Protein AF-A0A967IZU1-F1 (afdb_monomer_lite)

Secondary structure (DSSP, 8-state):
--SSHHHHHHHHHHHHHHHHHHHHHHHHHHHHHHHHHHHHTT--HHHHHTHHHHHHHHHTTS-HHHHHHHHHT--HHHHHHHHTTGGG---HHHHHHHHHHHHHHHHHHHHHHHHHHTT-S-GGGGTGGGHHHHHHHHHHHHT---STTHHHHHHHHHHHHHHHHHHHHHHHHHHHHHHHHHHHHHHTSPPPPPTTTTTHHHHHHHHT--

pLDDT: mean 77.56, std 11.38, range [44.41, 96.31]

Sequence (210 aa):
MSSDGSVHMERWTATACTRMLPIMVSVVPFGLLLGTIASQAGLTPGEIGLMSATVAPYLRAHSQAANHVALFFLADEVWALAMHRVERGLSLAYLFGLGLPLWLTWVSATVAGALLGNLVRDPSKMGFDFAFSAVFLSLLVAMWRGARPAVPWIASAVVAVIAAAVVTVVLATRTPLVLAAAARHRRRRPPAPPHGLRGYDAASSAASRT

Radius of gyration: 29.89 Å; chains: 1; bounding box: 99×41×54 Å

Foldseek 3Di:
DDDPVPVVVVVVVVVVVVVCVVVVVLCVVVCVVLVVLCVVLVDDPVCLVVLLVVCVVLCVVDDPVLSVVLSVLDDSVLSSVQSNCPVVGDDSVSSCVPRVVVVVVVVVVVVVCVVCVVVCPDCVVVCVVCVVVVVSVVVVVVPDPDDPPCVVVVVVVVVVVVVVVVVVVVCVVVVVVVVVVVVVVVVPDPPDPPPPPPPPVVVVVVVVPD

Structure (mmCIF, N/CA/C/O backbone):
data_AF-A0A967IZU1-F1
#
_entry.id   AF-A0A967IZU1-F1
#
loop_
_atom_site.group_PDB
_atom_site.id
_atom_site.type_symbol
_atom_site.label_atom_id
_atom_site.label_alt_id
_atom_site.label_comp_id
_atom_site.label_asym_id
_atom_site.label_entity_id
_atom_site.label_seq_id
_atom_site.pdbx_PDB_ins_code
_atom_site.Cartn_x
_atom_site.Cartn_y
_atom_site.Cartn_z
_atom_site.occupancy
_atom_site.B_iso_or_equiv
_atom_site.auth_seq_id
_atom_site.auth_comp_id
_atom_site.auth_asym_id
_atom_site.auth_atom_id
_atom_site.pdbx_PDB_model_num
ATOM 1 N N . MET A 1 1 ? 41.123 -11.713 12.712 1.00 44.41 1 MET A N 1
ATOM 2 C CA . MET A 1 1 ? 39.689 -11.535 13.021 1.00 44.41 1 MET A CA 1
ATOM 3 C C . MET A 1 1 ? 39.198 -10.306 12.256 1.00 44.41 1 MET A C 1
ATOM 5 O O . MET A 1 1 ? 39.752 -9.240 12.463 1.00 44.41 1 MET A O 1
ATOM 9 N N . SER A 1 2 ? 38.286 -10.521 11.297 1.00 56.28 2 SER A N 1
ATOM 10 C CA . SER A 1 2 ? 37.349 -9.572 10.648 1.00 56.28 2 SER A CA 1
ATOM 11 C C . SER A 1 2 ? 37.787 -8.140 10.262 1.00 56.28 2 SER A C 1
ATOM 13 O O . SER A 1 2 ? 37.663 -7.219 11.065 1.00 56.28 2 SER A O 1
ATOM 15 N N . SER A 1 3 ? 38.094 -7.916 8.977 1.00 56.97 3 SER A N 1
ATOM 16 C CA . SER A 1 3 ? 37.928 -6.603 8.308 1.00 56.97 3 SER A CA 1
ATOM 17 C C . SER A 1 3 ? 37.283 -6.673 6.907 1.00 56.97 3 SER A C 1
ATOM 19 O O . SER A 1 3 ? 37.037 -5.637 6.302 1.00 56.97 3 SER A O 1
ATOM 21 N N . ASP A 1 4 ? 36.938 -7.868 6.408 1.00 58.56 4 ASP A N 1
ATOM 22 C CA . ASP A 1 4 ? 36.420 -8.083 5.038 1.00 58.56 4 ASP A CA 1
ATOM 23 C C . ASP A 1 4 ? 34.872 -8.107 4.942 1.00 58.56 4 ASP A C 1
ATOM 25 O O . ASP A 1 4 ? 34.277 -8.149 3.869 1.00 58.56 4 ASP A O 1
ATOM 29 N N . GLY A 1 5 ? 34.173 -8.061 6.083 1.00 58.88 5 GLY A N 1
ATOM 30 C CA . GLY A 1 5 ? 32.705 -8.146 6.126 1.00 58.88 5 GLY A CA 1
ATOM 31 C C . GLY A 1 5 ? 31.973 -6.846 5.766 1.00 58.88 5 GLY A C 1
ATOM 32 O O . GLY A 1 5 ? 30.858 -6.889 5.245 1.00 58.88 5 GLY A O 1
ATOM 33 N N . SER A 1 6 ? 32.586 -5.683 6.011 1.00 55.75 6 SER A N 1
ATOM 34 C CA . SER A 1 6 ? 31.946 -4.374 5.802 1.00 55.75 6 SER A CA 1
ATOM 35 C C . SER A 1 6 ? 31.830 -4.006 4.322 1.00 55.75 6 SER A C 1
ATOM 37 O O . SER A 1 6 ? 30.778 -3.540 3.892 1.00 55.75 6 SER A O 1
ATOM 39 N N . VAL A 1 7 ? 32.859 -4.300 3.520 1.00 60.50 7 VAL A N 1
ATOM 40 C CA . VAL A 1 7 ? 32.896 -3.980 2.080 1.00 60.50 7 VAL A CA 1
ATOM 41 C C . VAL A 1 7 ? 31.885 -4.816 1.288 1.00 60.50 7 VAL A C 1
ATOM 43 O O . VAL A 1 7 ? 31.304 -4.338 0.312 1.00 60.50 7 VAL A O 1
ATOM 46 N N . HIS A 1 8 ? 31.626 -6.057 1.711 1.00 58.09 8 HIS A N 1
ATOM 47 C CA . HIS A 1 8 ? 30.564 -6.870 1.125 1.00 58.09 8 HIS A CA 1
ATOM 48 C C . HIS A 1 8 ? 29.173 -6.347 1.503 1.00 58.09 8 HIS A C 1
ATOM 50 O O . HIS A 1 8 ? 28.340 -6.186 0.612 1.00 58.09 8 HIS A O 1
ATOM 56 N N . MET A 1 9 ? 28.933 -6.021 2.777 1.00 60.25 9 MET A N 1
ATOM 57 C CA . MET A 1 9 ? 27.649 -5.490 3.257 1.00 60.25 9 MET A CA 1
ATOM 58 C C . MET A 1 9 ? 27.264 -4.172 2.561 1.00 60.25 9 MET A C 1
ATOM 60 O O . MET A 1 9 ? 26.135 -4.028 2.095 1.00 60.25 9 MET A O 1
ATOM 64 N N . GLU A 1 10 ? 28.211 -3.242 2.416 1.00 62.31 10 GLU A N 1
ATOM 65 C CA . GLU A 1 10 ? 27.986 -1.921 1.807 1.00 62.31 10 GLU A CA 1
ATOM 66 C C . GLU A 1 10 ? 27.619 -2.013 0.313 1.00 62.31 10 GLU A C 1
ATOM 68 O O . GLU A 1 10 ? 26.803 -1.249 -0.204 1.00 62.31 10 GLU A O 1
ATOM 73 N N . ARG A 1 11 ? 28.151 -3.020 -0.394 1.00 64.81 11 ARG A N 1
ATOM 74 C CA . ARG A 1 11 ? 27.786 -3.300 -1.793 1.00 64.81 11 ARG A CA 1
ATOM 75 C C . ARG A 1 11 ? 26.381 -3.890 -1.925 1.00 64.81 11 ARG A C 1
ATOM 77 O O . ARG A 1 11 ? 25.698 -3.583 -2.906 1.00 64.81 11 ARG A O 1
ATOM 84 N N . TRP A 1 12 ? 25.930 -4.704 -0.967 1.00 69.50 12 TRP A N 1
ATOM 85 C CA . TRP A 1 12 ? 24.566 -5.249 -0.952 1.00 69.50 12 TRP A CA 1
ATOM 86 C C . TRP A 1 12 ? 23.524 -4.168 -0.668 1.00 69.50 12 TRP A C 1
ATOM 88 O O . TRP A 1 12 ? 22.517 -4.110 -1.374 1.00 69.50 12 TRP A O 1
ATOM 98 N N . THR A 1 13 ? 23.779 -3.276 0.292 1.00 77.75 13 THR A N 1
ATOM 99 C CA . THR A 1 13 ? 22.857 -2.179 0.626 1.00 77.75 13 THR A CA 1
ATOM 100 C C . THR A 1 13 ? 22.750 -1.169 -0.512 1.00 77.75 13 THR A C 1
ATOM 102 O O . THR A 1 13 ? 21.641 -0.852 -0.938 1.00 77.75 13 THR A O 1
ATOM 105 N N . ALA A 1 14 ? 23.876 -0.736 -1.089 1.00 75.00 14 ALA A N 1
ATOM 106 C CA . ALA A 1 14 ? 23.875 0.187 -2.223 1.00 75.00 14 ALA A CA 1
ATOM 107 C C . ALA A 1 14 ? 23.133 -0.399 -3.437 1.00 75.00 14 ALA A C 1
ATOM 109 O O . ALA A 1 14 ? 22.287 0.266 -4.039 1.00 75.00 14 ALA A O 1
ATOM 110 N N . THR A 1 15 ? 23.383 -1.674 -3.755 1.00 78.06 15 THR A N 1
ATOM 111 C CA . THR A 1 15 ? 22.710 -2.360 -4.868 1.00 78.06 15 THR A CA 1
ATOM 112 C C . THR A 1 15 ? 21.214 -2.548 -4.603 1.00 78.06 15 THR A C 1
ATOM 114 O O . THR A 1 15 ? 20.409 -2.371 -5.519 1.00 78.06 15 THR A O 1
ATOM 117 N N . ALA A 1 16 ? 20.820 -2.874 -3.368 1.00 76.00 16 ALA A N 1
ATOM 118 C CA . ALA A 1 16 ? 19.416 -2.990 -2.979 1.00 76.00 16 ALA A CA 1
ATOM 119 C C . ALA A 1 16 ? 18.683 -1.649 -3.123 1.00 76.00 16 ALA A C 1
ATOM 121 O O . ALA A 1 16 ? 17.645 -1.595 -3.781 1.00 76.00 16 ALA A O 1
ATOM 122 N N . CYS A 1 17 ? 19.265 -0.555 -2.621 1.00 77.38 17 CYS A N 1
ATOM 123 C CA . CYS A 1 17 ? 18.703 0.788 -2.762 1.00 77.38 17 CYS A CA 1
ATOM 124 C C . CYS A 1 17 ? 18.517 1.175 -4.234 1.00 77.38 17 CYS A C 1
ATOM 126 O O . CYS A 1 17 ? 17.447 1.640 -4.623 1.00 77.38 17 CYS A O 1
ATOM 128 N N . THR A 1 18 ? 19.521 0.932 -5.086 1.00 77.19 18 THR A N 1
ATOM 129 C CA . THR A 1 18 ? 19.411 1.252 -6.519 1.00 77.19 18 THR A CA 1
ATOM 130 C C . THR A 1 18 ? 18.336 0.422 -7.225 1.00 77.19 18 THR A C 1
ATOM 132 O O . THR A 1 18 ? 17.654 0.932 -8.109 1.00 77.19 18 THR A O 1
ATOM 135 N N . ARG A 1 19 ? 18.135 -0.838 -6.824 1.00 74.62 19 ARG A N 1
ATOM 136 C CA . ARG A 1 19 ? 17.074 -1.698 -7.377 1.00 74.62 19 ARG A CA 1
ATOM 137 C C . ARG A 1 19 ? 15.682 -1.348 -6.855 1.00 74.62 19 ARG A C 1
ATOM 139 O O . ARG A 1 19 ? 14.706 -1.602 -7.552 1.00 74.62 19 ARG A O 1
ATOM 146 N N . MET A 1 20 ? 15.586 -0.753 -5.669 1.00 74.62 20 MET A N 1
ATOM 147 C CA . MET A 1 20 ? 14.323 -0.276 -5.108 1.00 74.62 20 MET A CA 1
ATOM 148 C C . MET A 1 20 ? 13.871 1.061 -5.696 1.00 74.62 20 MET A C 1
ATOM 150 O O . MET A 1 20 ? 12.672 1.316 -5.708 1.00 74.62 20 MET A O 1
ATOM 154 N N . LEU A 1 21 ? 14.776 1.897 -6.217 1.00 78.38 21 LEU A N 1
ATOM 155 C CA . LEU A 1 21 ? 14.440 3.231 -6.740 1.00 78.38 21 LEU A CA 1
ATOM 156 C C . LEU A 1 21 ? 13.245 3.252 -7.718 1.00 78.38 21 LEU A C 1
ATOM 158 O O . LEU A 1 21 ? 12.341 4.058 -7.497 1.00 78.38 21 LEU A O 1
ATOM 162 N N . PRO A 1 22 ? 13.163 2.381 -8.745 1.00 71.25 22 PRO A N 1
ATOM 163 C CA . PRO A 1 22 ? 12.013 2.368 -9.651 1.00 71.25 22 PRO A CA 1
ATOM 164 C C . PRO A 1 22 ? 10.698 2.037 -8.933 1.00 71.25 22 PRO A C 1
ATOM 166 O O . PRO A 1 22 ? 9.666 2.641 -9.216 1.00 71.25 22 PRO A O 1
ATOM 169 N N . ILE A 1 23 ? 10.751 1.119 -7.961 1.00 71.88 23 ILE A N 1
ATOM 170 C CA . ILE A 1 23 ? 9.601 0.741 -7.135 1.00 71.88 23 ILE A CA 1
ATOM 171 C C . ILE A 1 23 ? 9.192 1.930 -6.258 1.00 71.88 23 ILE A C 1
ATOM 173 O O . ILE A 1 23 ? 8.023 2.292 -6.234 1.00 71.88 23 ILE A O 1
ATOM 177 N N . MET A 1 24 ? 10.135 2.614 -5.609 1.00 75.12 24 MET A N 1
ATOM 178 C CA . MET A 1 24 ? 9.835 3.768 -4.752 1.00 75.12 24 MET A CA 1
ATOM 179 C C . MET A 1 24 ? 9.172 4.911 -5.525 1.00 75.12 24 MET A C 1
ATOM 181 O O . MET A 1 24 ? 8.170 5.457 -5.070 1.00 75.12 24 MET A O 1
ATOM 185 N N . VAL A 1 25 ? 9.675 5.234 -6.722 1.00 72.62 25 VAL A N 1
ATOM 186 C CA . VAL A 1 25 ? 9.069 6.255 -7.594 1.00 72.62 25 VAL A CA 1
ATOM 187 C C . VAL A 1 25 ? 7.634 5.874 -7.967 1.00 72.62 25 VAL A C 1
ATOM 189 O O . VAL A 1 25 ? 6.763 6.740 -8.012 1.00 72.62 25 VAL A O 1
ATOM 192 N N . SER A 1 26 ? 7.365 4.582 -8.174 1.00 64.56 26 SER A N 1
A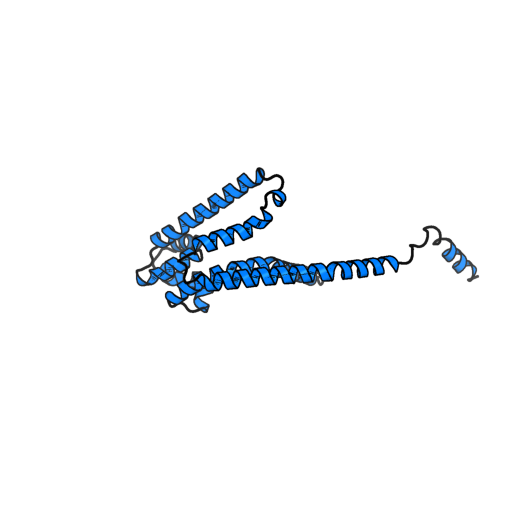TOM 193 C CA . SER A 1 26 ? 6.022 4.095 -8.503 1.00 64.56 26 SER A CA 1
ATOM 194 C C . SER A 1 26 ? 5.017 4.192 -7.346 1.00 64.56 26 SER A C 1
ATOM 196 O O . SER A 1 26 ? 3.821 4.319 -7.592 1.00 64.56 26 SER A O 1
ATOM 198 N N . VAL A 1 27 ? 5.481 4.205 -6.091 1.00 75.06 27 VAL A N 1
ATOM 199 C CA . VAL A 1 27 ? 4.621 4.297 -4.894 1.00 75.06 27 VAL A CA 1
ATOM 200 C C . VAL A 1 27 ? 4.226 5.750 -4.576 1.00 75.06 27 VAL A C 1
ATOM 202 O O . VAL A 1 27 ? 3.248 5.987 -3.869 1.00 75.06 27 VAL A O 1
ATOM 205 N N . VAL A 1 28 ? 4.918 6.748 -5.141 1.00 80.12 28 VAL A N 1
ATOM 206 C CA . VAL A 1 28 ? 4.671 8.179 -4.864 1.00 80.12 28 VAL A CA 1
ATOM 207 C C . VAL A 1 28 ? 3.210 8.607 -5.086 1.00 80.12 28 VAL A C 1
ATOM 209 O O . VAL A 1 28 ? 2.652 9.228 -4.181 1.00 80.12 28 VAL A O 1
ATOM 212 N N . PRO A 1 29 ? 2.539 8.289 -6.215 1.00 76.00 29 PRO A N 1
ATOM 213 C CA . PRO A 1 29 ? 1.146 8.694 -6.420 1.00 76.00 29 PRO A CA 1
ATOM 214 C C . PRO A 1 29 ? 0.194 8.112 -5.369 1.00 76.00 29 PRO A C 1
ATOM 216 O O . PRO A 1 29 ? -0.740 8.784 -4.935 1.00 76.00 29 PRO A O 1
ATOM 219 N N . PHE A 1 30 ? 0.458 6.879 -4.935 1.00 75.25 30 PHE A N 1
ATOM 220 C CA . PHE A 1 30 ? -0.325 6.196 -3.912 1.00 75.25 30 PHE A CA 1
ATOM 221 C C . PHE A 1 30 ? -0.133 6.843 -2.534 1.00 75.25 30 PHE A C 1
ATOM 223 O O . PHE A 1 30 ? -1.111 7.194 -1.876 1.00 75.25 30 PHE A O 1
ATOM 230 N N . GLY A 1 31 ? 1.116 7.135 -2.155 1.00 82.06 31 GLY A N 1
ATOM 231 C CA . GLY A 1 31 ? 1.425 7.874 -0.928 1.00 82.06 31 GLY A CA 1
ATOM 232 C C . GLY A 1 31 ? 0.811 9.280 -0.904 1.00 82.06 31 GLY A C 1
ATOM 233 O O . GLY A 1 31 ? 0.291 9.707 0.125 1.00 82.06 31 GLY A O 1
ATOM 234 N N . LEU A 1 32 ? 0.792 9.984 -2.042 1.00 83.69 32 LEU A N 1
ATOM 235 C CA . LEU A 1 32 ? 0.130 11.288 -2.164 1.00 8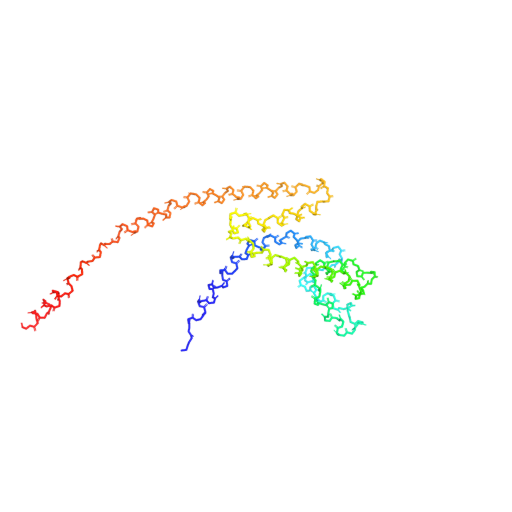3.69 32 LEU A CA 1
ATOM 236 C C . LEU A 1 32 ? -1.384 11.180 -1.970 1.00 83.69 32 LEU A C 1
ATOM 238 O O . LEU A 1 32 ? -1.962 11.982 -1.238 1.00 83.69 32 LEU A O 1
ATOM 242 N N . LEU A 1 33 ? -2.028 10.188 -2.591 1.00 82.00 33 LEU A N 1
ATOM 243 C CA . LEU A 1 33 ? -3.460 9.950 -2.419 1.00 82.00 33 LEU A CA 1
ATOM 244 C C . LEU A 1 33 ? -3.804 9.723 -0.945 1.00 82.00 33 LEU A C 1
ATOM 246 O O . LEU A 1 33 ? -4.647 10.432 -0.394 1.00 82.00 33 LEU A O 1
ATOM 250 N N . LEU A 1 34 ? -3.152 8.755 -0.305 1.00 82.88 34 LEU A N 1
ATOM 251 C CA . LEU A 1 34 ? -3.436 8.402 1.083 1.00 82.88 34 LEU A CA 1
ATOM 252 C C . LEU A 1 34 ? -3.085 9.548 2.036 1.00 82.88 34 LEU A C 1
ATOM 254 O O . LEU A 1 34 ? -3.857 9.843 2.947 1.00 82.88 34 LEU A O 1
ATOM 258 N N . GLY A 1 35 ? -1.992 10.266 1.766 1.00 84.62 35 GLY A N 1
ATOM 259 C CA . GLY A 1 35 ? -1.615 11.476 2.494 1.00 84.62 35 GLY A CA 1
ATOM 260 C C . GLY A 1 35 ? -2.672 12.580 2.410 1.00 84.62 35 GLY A C 1
ATOM 261 O O . GLY A 1 35 ? -2.935 13.245 3.409 1.00 84.62 35 GLY A O 1
ATOM 262 N N . THR A 1 36 ? -3.342 12.752 1.263 1.00 82.56 36 THR A N 1
ATOM 263 C CA . THR A 1 36 ? -4.436 13.736 1.145 1.00 82.56 36 THR A CA 1
ATOM 264 C C . THR A 1 36 ? -5.655 13.350 1.981 1.00 82.56 36 THR A C 1
ATOM 266 O O . THR A 1 36 ? -6.231 14.214 2.636 1.00 82.56 36 THR A O 1
ATOM 269 N N . ILE A 1 37 ? -6.014 12.060 2.025 1.00 83.12 37 ILE A N 1
ATOM 270 C CA . ILE A 1 37 ? -7.112 11.553 2.864 1.00 83.12 37 ILE A CA 1
ATOM 271 C C . ILE A 1 37 ? -6.762 11.726 4.348 1.00 83.12 37 ILE A C 1
ATOM 273 O O . ILE A 1 37 ? -7.591 12.185 5.131 1.00 83.12 37 ILE A O 1
ATOM 277 N N . ALA A 1 38 ? -5.520 11.424 4.725 1.00 83.31 38 ALA A N 1
ATOM 278 C CA . ALA A 1 38 ? -5.022 11.604 6.084 1.00 83.31 38 ALA A CA 1
ATOM 279 C C . ALA A 1 38 ? -5.023 13.076 6.521 1.00 83.31 38 ALA A C 1
ATOM 281 O O . ALA A 1 38 ? -5.462 13.400 7.622 1.00 83.31 38 ALA A O 1
ATOM 282 N N . SER A 1 39 ? -4.592 13.981 5.641 1.00 83.31 39 SER A N 1
ATOM 283 C CA . SER A 1 39 ? -4.614 15.421 5.902 1.00 83.31 39 SER A CA 1
ATOM 284 C C . SER A 1 39 ? -6.043 15.952 6.052 1.00 83.31 39 SER A C 1
ATOM 286 O O . SER A 1 39 ? -6.287 16.789 6.917 1.00 83.31 39 SER A O 1
ATOM 288 N N . GLN A 1 40 ? -7.004 15.430 5.281 1.00 81.00 40 GLN A N 1
ATOM 289 C CA . GLN A 1 40 ? -8.429 15.740 5.455 1.00 81.00 40 GLN A CA 1
ATOM 290 C C . GLN A 1 40 ? -8.994 15.228 6.785 1.00 81.00 40 GLN A C 1
ATOM 292 O O . GLN A 1 40 ? -9.928 15.826 7.307 1.00 81.00 40 GLN A O 1
ATOM 297 N N . ALA A 1 41 ? -8.419 14.161 7.343 1.00 81.06 41 ALA A N 1
ATOM 298 C CA . ALA A 1 41 ? -8.726 13.671 8.686 1.00 81.06 41 ALA A CA 1
ATOM 299 C C . ALA A 1 41 ? -7.990 14.447 9.802 1.00 81.06 41 ALA A C 1
ATOM 301 O O . ALA A 1 41 ? -8.080 14.071 10.967 1.00 81.06 41 ALA A O 1
ATOM 302 N N . GLY A 1 42 ? -7.255 15.515 9.464 1.00 84.38 42 GLY A N 1
ATOM 303 C CA . GLY A 1 42 ? -6.556 16.371 10.427 1.00 84.38 42 GLY A CA 1
ATOM 304 C C . GLY A 1 42 ? -5.208 15.834 10.917 1.00 84.38 42 GLY A C 1
ATOM 305 O O . GLY A 1 42 ? -4.670 16.370 11.882 1.00 84.38 42 GLY A O 1
ATOM 306 N N . LEU A 1 43 ? -4.650 14.802 10.274 1.00 85.69 43 LEU A N 1
ATOM 307 C CA . LEU A 1 43 ? -3.394 14.179 10.700 1.00 85.69 43 LEU A CA 1
ATOM 308 C C . LEU A 1 43 ? -2.162 14.966 10.243 1.00 85.69 43 LEU A C 1
ATOM 310 O O . LEU A 1 43 ? -2.076 15.445 9.108 1.00 85.69 43 LEU A O 1
ATOM 314 N N . THR A 1 44 ? -1.164 15.038 11.118 1.00 88.44 44 THR A N 1
ATOM 315 C CA . THR A 1 44 ? 0.152 15.615 10.829 1.00 88.44 44 THR A CA 1
ATOM 316 C C . THR A 1 44 ? 1.056 14.617 10.090 1.00 88.44 44 THR A C 1
ATOM 318 O O . THR A 1 44 ? 0.908 13.406 10.251 1.00 88.44 44 THR A O 1
ATOM 321 N N . PRO A 1 45 ? 2.068 15.070 9.322 1.00 84.88 45 PRO A N 1
ATOM 322 C CA . PRO A 1 45 ? 2.982 14.164 8.616 1.00 84.88 45 PRO A CA 1
ATOM 323 C C . PRO A 1 45 ? 3.703 13.148 9.518 1.00 84.88 45 PRO A C 1
ATOM 325 O O . PRO A 1 45 ? 3.949 12.019 9.099 1.00 84.88 45 PRO A O 1
ATOM 328 N N . GLY A 1 46 ? 4.022 13.528 10.761 1.00 85.12 46 GLY A N 1
ATOM 329 C CA . GLY A 1 46 ? 4.642 12.622 11.733 1.00 85.12 46 GLY A CA 1
ATOM 330 C C . GLY A 1 46 ? 3.706 11.493 12.174 1.00 85.12 46 GLY A C 1
ATOM 331 O O . GLY A 1 46 ? 4.142 10.355 12.326 1.00 85.12 46 GLY A O 1
ATOM 332 N N . GLU A 1 47 ? 2.412 11.783 12.309 1.00 84.25 47 GLU A N 1
ATOM 333 C CA . GLU A 1 47 ? 1.381 10.791 12.629 1.00 84.25 47 GLU A CA 1
ATOM 334 C C . GLU A 1 47 ? 1.131 9.839 11.456 1.00 84.25 47 GLU A C 1
ATOM 336 O O . GLU A 1 47 ? 0.980 8.637 11.667 1.00 84.25 47 GLU A O 1
ATOM 341 N N . ILE A 1 48 ? 1.188 10.340 10.217 1.00 84.25 48 ILE A N 1
ATOM 342 C CA . ILE A 1 48 ? 1.128 9.503 9.007 1.00 84.25 48 ILE A CA 1
ATOM 343 C C . ILE A 1 48 ? 2.293 8.504 8.983 1.00 84.25 48 ILE A C 1
ATOM 345 O O . ILE A 1 48 ? 2.099 7.351 8.624 1.00 84.25 48 ILE A O 1
ATOM 349 N N . GLY A 1 49 ? 3.494 8.900 9.414 1.00 83.56 49 GLY A N 1
ATOM 350 C CA . GLY A 1 49 ? 4.633 7.978 9.530 1.00 83.56 49 GLY A CA 1
ATOM 351 C C . GLY A 1 49 ? 4.453 6.890 10.599 1.00 83.56 49 GLY A C 1
ATOM 352 O O . GLY A 1 49 ? 5.129 5.864 10.559 1.00 83.56 49 GLY A O 1
ATOM 353 N N . LEU A 1 50 ? 3.530 7.090 11.542 1.00 88.31 50 LEU A N 1
ATOM 354 C CA . LEU A 1 50 ? 3.267 6.212 12.681 1.00 88.31 50 LEU A CA 1
ATOM 355 C C . LEU A 1 50 ? 1.834 5.658 12.645 1.00 88.31 50 LEU A C 1
ATOM 357 O O . LEU A 1 50 ? 1.160 5.588 13.673 1.00 88.31 50 LEU A O 1
ATOM 361 N N . MET A 1 51 ? 1.375 5.223 11.469 1.00 87.25 51 MET A N 1
ATOM 362 C CA . MET A 1 51 ? -0.004 4.777 11.204 1.00 87.25 51 MET A CA 1
ATOM 363 C C . MET A 1 51 ? -0.555 3.841 12.288 1.00 87.25 51 MET A C 1
ATOM 365 O O . MET A 1 51 ? -1.589 4.123 12.889 1.00 87.25 51 MET A O 1
ATOM 369 N N . SER A 1 52 ? 0.162 2.772 12.636 1.00 84.94 52 SER A N 1
ATOM 370 C CA . SER A 1 52 ? -0.288 1.826 13.668 1.00 84.94 52 SER A CA 1
ATOM 371 C C . SER A 1 52 ? -0.410 2.465 15.058 1.00 84.94 52 SER A C 1
ATOM 373 O O . SER A 1 52 ? -1.319 2.128 15.817 1.00 84.94 52 SER A O 1
ATOM 375 N N . ALA A 1 53 ? 0.459 3.425 15.388 1.00 87.31 53 ALA A N 1
ATOM 376 C CA . ALA A 1 53 ? 0.388 4.162 16.648 1.00 87.31 53 ALA A CA 1
ATOM 377 C C . ALA A 1 53 ? -0.812 5.120 16.690 1.00 87.31 53 ALA A C 1
ATOM 379 O O . ALA A 1 53 ? -1.386 5.305 17.758 1.00 87.31 53 ALA A O 1
ATOM 380 N N . THR A 1 54 ? -1.236 5.676 15.549 1.00 88.06 54 THR A N 1
ATOM 381 C CA . THR A 1 54 ? -2.430 6.543 15.479 1.00 88.06 54 THR A CA 1
ATOM 382 C C . THR A 1 54 ? -3.736 5.780 15.703 1.00 88.06 54 THR A C 1
ATOM 384 O O . THR A 1 54 ? -4.678 6.330 16.262 1.00 88.06 54 THR A O 1
ATOM 387 N N . VAL A 1 55 ? -3.798 4.492 15.344 1.00 87.69 55 VAL A N 1
ATOM 388 C CA . VAL A 1 55 ? -4.990 3.649 15.569 1.00 87.69 55 VAL A CA 1
ATOM 389 C C . VAL A 1 55 ? -5.050 3.136 17.011 1.00 87.69 55 VAL A C 1
ATOM 391 O O . VAL A 1 55 ? -6.133 2.923 17.557 1.00 87.69 55 VAL A O 1
ATOM 394 N N . ALA A 1 56 ? -3.894 2.961 17.656 1.00 87.75 56 ALA A N 1
ATOM 395 C CA . ALA A 1 56 ? -3.779 2.333 18.969 1.00 87.75 56 ALA A CA 1
ATOM 396 C C . ALA A 1 56 ? -4.671 2.949 20.072 1.00 87.75 56 ALA A C 1
ATOM 398 O O . ALA A 1 56 ? -5.276 2.170 20.813 1.00 87.75 56 ALA A O 1
ATOM 399 N N . PRO A 1 57 ? -4.828 4.287 20.208 1.00 88.19 57 PRO A N 1
ATOM 400 C CA . PRO A 1 57 ? -5.729 4.886 21.195 1.00 88.19 57 PRO A CA 1
ATOM 401 C C . PRO A 1 57 ? -7.183 4.424 21.055 1.00 88.19 57 PRO A C 1
ATOM 403 O O . PRO A 1 57 ? -7.843 4.189 22.066 1.00 88.19 57 PRO A O 1
ATOM 406 N N . TYR A 1 58 ? -7.655 4.225 19.821 1.00 87.06 58 TYR A N 1
ATOM 407 C CA . TYR A 1 58 ? -9.034 3.828 19.516 1.00 87.06 58 TYR A CA 1
ATOM 408 C C . TYR A 1 58 ? -9.304 2.339 19.765 1.00 87.06 58 TYR A C 1
ATOM 410 O O . TYR A 1 58 ? -10.455 1.926 19.860 1.00 87.06 58 TYR A O 1
ATOM 418 N N . LEU A 1 59 ? -8.250 1.534 19.919 1.00 87.25 59 LEU A N 1
ATOM 419 C CA . LEU A 1 59 ? -8.332 0.101 20.204 1.00 87.25 59 LEU A CA 1
ATOM 420 C C . LEU A 1 59 ? -8.223 -0.229 21.702 1.00 87.25 59 LEU A C 1
ATOM 422 O O . LEU A 1 59 ? -8.468 -1.364 22.110 1.00 87.25 59 LEU A O 1
ATOM 426 N N . ARG A 1 60 ? -7.892 0.750 22.558 1.00 85.44 60 ARG A N 1
ATOM 427 C CA . ARG A 1 60 ? -7.667 0.528 24.003 1.00 85.44 60 ARG A CA 1
ATOM 428 C C . ARG A 1 60 ? -8.880 -0.029 24.748 1.00 85.44 60 ARG A C 1
ATOM 430 O O . ARG A 1 60 ? -8.706 -0.679 25.771 1.00 85.44 60 ARG A O 1
ATOM 437 N N . ALA A 1 61 ? -10.088 0.212 24.241 1.00 84.25 61 ALA A N 1
ATOM 438 C CA . ALA A 1 61 ? -11.332 -0.279 24.831 1.00 84.25 61 ALA A CA 1
ATOM 439 C C . ALA A 1 61 ? -11.592 -1.778 24.571 1.00 84.25 61 ALA A C 1
ATOM 441 O O . ALA A 1 61 ? -12.589 -2.324 25.044 1.00 84.25 61 ALA A O 1
ATOM 442 N N . HIS A 1 62 ? -10.741 -2.451 23.794 1.00 87.12 62 HIS A N 1
ATOM 443 C CA . HIS A 1 62 ? -10.929 -3.838 23.380 1.00 87.12 62 HIS A CA 1
ATOM 444 C C . HIS A 1 62 ? -9.855 -4.770 23.950 1.00 87.12 62 HIS A C 1
ATOM 446 O O . HIS A 1 62 ? -8.795 -4.341 24.402 1.00 87.12 62 HIS A O 1
ATOM 452 N N . SER A 1 63 ? -10.139 -6.078 23.930 1.00 90.56 63 SER A N 1
ATOM 453 C CA . SER A 1 63 ? -9.189 -7.094 24.396 1.00 90.56 63 SER A CA 1
ATOM 454 C C . SER A 1 63 ? -7.886 -7.071 23.586 1.00 90.56 63 SER A C 1
ATOM 456 O O . SER A 1 63 ? -7.902 -6.860 22.372 1.00 90.56 63 SER A O 1
ATOM 458 N N . GLN A 1 64 ? -6.758 -7.364 24.240 1.00 87.88 64 GLN A N 1
ATOM 459 C CA . GLN A 1 64 ? -5.445 -7.364 23.583 1.00 87.88 64 GLN A CA 1
ATOM 460 C C . GLN A 1 64 ? -5.360 -8.359 22.419 1.00 87.88 64 GLN A C 1
ATOM 462 O O . GLN A 1 64 ? -4.759 -8.062 21.392 1.00 87.88 64 GLN A O 1
ATOM 467 N N . ALA A 1 65 ? -6.012 -9.519 22.539 1.00 89.62 65 ALA A N 1
ATOM 468 C CA . ALA A 1 65 ? -6.082 -10.489 21.450 1.00 89.62 65 ALA A CA 1
ATOM 469 C C . ALA A 1 65 ? -6.787 -9.901 20.218 1.00 89.62 65 ALA A C 1
ATOM 471 O O . ALA A 1 65 ? -6.255 -9.973 19.114 1.00 89.62 65 ALA A O 1
ATOM 472 N N . ALA A 1 66 ? -7.942 -9.254 20.406 1.00 87.50 66 ALA A N 1
ATOM 473 C CA . ALA A 1 66 ? -8.671 -8.627 19.307 1.00 87.50 66 ALA A CA 1
ATOM 474 C C . ALA A 1 66 ? -7.873 -7.487 18.653 1.00 87.50 66 ALA A C 1
ATOM 476 O O . ALA A 1 66 ? -7.907 -7.343 17.432 1.00 87.50 66 ALA A O 1
ATOM 477 N N . ASN A 1 67 ? -7.109 -6.730 19.443 1.00 88.94 67 ASN A N 1
ATOM 478 C CA . ASN A 1 67 ? -6.250 -5.661 18.937 1.00 88.94 67 ASN A CA 1
ATOM 479 C C . ASN A 1 67 ? -5.110 -6.196 18.072 1.00 88.94 67 ASN A C 1
ATOM 481 O O . ASN A 1 67 ? -4.885 -5.663 16.991 1.00 88.94 67 ASN A O 1
ATOM 485 N N . HIS A 1 68 ? -4.426 -7.265 18.492 1.00 89.88 68 HIS A N 1
ATOM 486 C CA . HIS A 1 68 ? -3.375 -7.878 17.674 1.00 89.88 68 HIS A CA 1
ATOM 487 C C . HIS A 1 68 ? -3.915 -8.395 16.343 1.00 89.88 68 HIS A C 1
ATOM 489 O O . HIS A 1 68 ? -3.291 -8.186 15.307 1.00 89.88 68 HIS A O 1
ATOM 495 N N . VAL A 1 69 ? -5.090 -9.027 16.357 1.00 90.69 69 VAL A N 1
ATOM 496 C CA . VAL A 1 69 ? -5.711 -9.513 15.123 1.00 90.69 69 VAL A CA 1
ATOM 497 C C . VAL A 1 69 ? -6.135 -8.337 14.232 1.00 90.69 69 VAL A C 1
ATOM 499 O O . VAL A 1 69 ? -5.886 -8.368 13.033 1.00 90.69 69 VAL A O 1
ATOM 502 N N . ALA A 1 70 ? -6.711 -7.269 14.787 1.00 89.00 70 ALA A N 1
ATOM 503 C CA . ALA A 1 70 ? -7.056 -6.082 14.003 1.00 89.00 70 ALA A CA 1
ATOM 504 C C . ALA A 1 70 ? -5.815 -5.398 13.402 1.00 89.00 70 ALA A C 1
ATOM 506 O O . ALA A 1 70 ? -5.841 -4.990 12.244 1.00 89.00 70 ALA A O 1
ATOM 507 N N . LEU A 1 71 ? -4.720 -5.316 14.164 1.00 89.69 71 LEU A N 1
ATOM 508 C CA . LEU A 1 71 ? -3.447 -4.756 13.705 1.00 89.69 71 LEU A CA 1
ATOM 509 C C . LEU A 1 71 ? -2.764 -5.630 12.647 1.00 89.69 71 LEU A C 1
ATOM 511 O O . LEU A 1 71 ? -2.105 -5.090 11.768 1.00 89.69 71 LEU A O 1
ATOM 515 N N . PHE A 1 72 ? -2.947 -6.953 12.684 1.00 91.38 72 PHE A N 1
ATOM 516 C CA . PHE A 1 72 ? -2.473 -7.851 11.625 1.00 91.38 72 PHE A CA 1
ATOM 517 C C . PHE A 1 72 ? -3.098 -7.517 10.261 1.00 91.38 72 PHE A C 1
ATOM 519 O O . PHE A 1 72 ? -2.423 -7.603 9.240 1.00 91.38 72 PHE A O 1
ATOM 526 N N . PHE A 1 73 ? -4.369 -7.102 10.242 1.00 93.06 73 PHE A N 1
ATOM 527 C CA . PHE A 1 73 ? -5.080 -6.705 9.022 1.00 93.06 73 PHE A CA 1
ATOM 528 C C . PHE A 1 73 ? -4.948 -5.213 8.681 1.00 93.06 73 PHE A C 1
ATOM 530 O O . PHE A 1 73 ? -5.605 -4.736 7.753 1.00 93.06 73 PHE A O 1
ATOM 537 N N . LEU A 1 74 ? -4.140 -4.455 9.427 1.00 91.94 74 LEU A N 1
ATOM 538 C CA . LEU A 1 74 ? -3.972 -3.029 9.188 1.00 91.94 74 LEU A CA 1
ATOM 539 C C . LEU A 1 74 ? -3.062 -2.804 7.975 1.00 91.94 74 LEU A C 1
ATOM 541 O O . LEU A 1 74 ? -1.844 -2.938 8.061 1.00 91.94 74 LEU A O 1
ATOM 545 N N . ALA A 1 75 ? -3.679 -2.428 6.860 1.00 92.12 75 ALA A N 1
ATOM 546 C CA . ALA A 1 75 ? -3.018 -1.871 5.685 1.00 92.12 75 ALA A CA 1
ATOM 547 C C . ALA A 1 75 ? -3.271 -0.359 5.604 1.00 92.12 75 ALA A C 1
ATOM 549 O O . ALA A 1 75 ? -4.100 0.189 6.335 1.00 92.12 75 ALA A O 1
ATOM 550 N N . ASP A 1 76 ? -2.573 0.331 4.718 1.00 89.00 76 ASP A N 1
ATOM 551 C CA . ASP A 1 76 ? -2.645 1.779 4.577 1.00 89.00 76 ASP A CA 1
ATOM 552 C C . ASP A 1 76 ? -3.993 2.266 4.021 1.00 89.00 76 ASP A C 1
ATOM 554 O O . ASP A 1 76 ? -4.525 3.260 4.522 1.00 89.00 76 ASP A O 1
ATOM 558 N N . GLU A 1 77 ? -4.647 1.522 3.125 1.00 88.12 77 GLU A N 1
ATOM 559 C CA . GLU A 1 77 ? -6.049 1.767 2.752 1.00 88.12 77 GLU A CA 1
ATOM 560 C C . GLU A 1 77 ? -7.024 1.554 3.919 1.00 88.12 77 GLU A C 1
ATOM 562 O O . GLU A 1 77 ? -7.957 2.341 4.103 1.00 88.12 77 GLU A O 1
ATOM 567 N N . VAL A 1 78 ? -6.800 0.520 4.738 1.00 93.19 78 VAL A N 1
ATOM 568 C CA . VAL A 1 78 ? -7.636 0.214 5.910 1.00 93.19 78 VAL A CA 1
ATOM 569 C C . VAL A 1 78 ? -7.490 1.327 6.940 1.00 93.19 78 VAL A C 1
ATOM 571 O O . VAL A 1 78 ? -8.486 1.811 7.477 1.00 93.19 78 VAL A O 1
ATOM 574 N N . TRP A 1 79 ? -6.259 1.777 7.174 1.00 91.81 79 TRP A N 1
ATOM 575 C CA . TRP A 1 79 ? -5.946 2.903 8.039 1.00 91.81 79 TRP A CA 1
ATOM 576 C C . TRP A 1 79 ? -6.578 4.200 7.537 1.00 91.81 79 TRP A C 1
ATOM 578 O O . TRP A 1 79 ? -7.237 4.886 8.315 1.00 91.81 79 TRP A O 1
ATOM 588 N N . ALA A 1 80 ? -6.443 4.528 6.251 1.00 88.75 80 ALA A N 1
ATOM 589 C CA . ALA A 1 80 ? -6.964 5.780 5.705 1.00 88.75 80 ALA A CA 1
ATOM 590 C C . ALA A 1 80 ? -8.493 5.844 5.841 1.00 88.75 80 ALA A C 1
ATOM 592 O O . ALA A 1 80 ? -9.051 6.854 6.276 1.00 88.75 80 ALA A O 1
ATOM 593 N N . LEU A 1 81 ? -9.179 4.735 5.546 1.00 89.19 81 LEU A N 1
ATOM 594 C CA . LEU A 1 81 ? -10.628 4.605 5.716 1.00 89.19 81 LEU A CA 1
ATOM 595 C C . LEU A 1 81 ? -11.061 4.547 7.188 1.00 89.19 81 LEU A C 1
ATOM 597 O O . LEU A 1 81 ? -12.181 4.957 7.510 1.00 89.19 81 LEU A O 1
ATOM 601 N N . ALA A 1 82 ? -10.209 4.045 8.083 1.00 90.50 82 ALA A N 1
ATOM 602 C CA . ALA A 1 82 ? -10.431 4.088 9.525 1.00 90.50 82 ALA A CA 1
ATOM 603 C C . ALA A 1 82 ? -10.336 5.520 10.062 1.00 90.50 82 ALA A C 1
ATOM 605 O O . ALA A 1 82 ? -11.260 5.983 10.730 1.00 90.50 82 ALA A O 1
ATOM 606 N N . MET A 1 83 ? -9.276 6.251 9.718 1.00 87.88 83 MET A N 1
ATOM 607 C CA . MET A 1 83 ? -9.077 7.640 10.138 1.00 87.88 83 MET A CA 1
ATOM 608 C C . MET A 1 83 ? -10.164 8.563 9.580 1.00 87.88 83 MET A C 1
ATOM 610 O O . MET A 1 83 ? -10.674 9.405 10.308 1.00 87.88 83 MET A O 1
ATOM 614 N N . HIS A 1 84 ? -10.644 8.330 8.355 1.00 85.56 84 HIS A N 1
ATOM 615 C CA . HIS A 1 84 ? -11.789 9.069 7.809 1.00 85.56 84 HIS A CA 1
ATOM 616 C C . HIS A 1 84 ? -13.110 8.832 8.572 1.00 85.56 84 HIS A C 1
ATOM 618 O O . HIS A 1 84 ? -14.027 9.649 8.512 1.00 85.56 84 HIS A O 1
ATOM 624 N N . ARG A 1 85 ? -13.241 7.711 9.296 1.00 87.06 85 ARG A N 1
ATOM 625 C CA . ARG A 1 85 ? -14.440 7.367 10.079 1.00 87.06 85 ARG A CA 1
ATOM 626 C C . ARG A 1 85 ? -14.291 7.668 11.571 1.00 87.06 85 ARG A C 1
ATOM 628 O O . ARG A 1 85 ? -15.268 7.535 12.302 1.00 87.06 85 ARG A O 1
ATOM 635 N N . VAL A 1 86 ? -13.109 8.073 12.031 1.00 87.38 86 VAL A N 1
ATOM 636 C CA . VAL A 1 86 ? -12.771 8.106 13.459 1.00 87.38 86 VAL A CA 1
ATOM 637 C C . VAL A 1 86 ? -13.734 8.953 14.295 1.00 87.38 86 VAL A C 1
ATOM 639 O O . VAL A 1 86 ? -14.154 8.520 15.366 1.00 87.38 86 VAL A O 1
ATOM 642 N N . GLU A 1 87 ? -14.193 10.084 13.756 1.00 84.56 87 GLU A N 1
ATOM 643 C CA . GLU A 1 87 ? -15.168 10.979 14.397 1.00 84.56 87 GLU A CA 1
ATOM 644 C C . GLU A 1 87 ? -16.543 10.330 14.624 1.00 84.56 87 GLU A C 1
ATOM 646 O O . GLU A 1 87 ? -17.284 10.721 15.521 1.00 84.56 87 GLU A O 1
ATOM 651 N N . ARG A 1 88 ? -16.894 9.310 13.831 1.00 85.75 88 ARG A N 1
ATOM 652 C CA . ARG A 1 88 ? -18.150 8.546 13.941 1.00 85.75 88 ARG A CA 1
ATOM 653 C C . ARG A 1 88 ? -18.014 7.309 14.834 1.00 85.75 88 ARG A C 1
ATOM 655 O O . ARG A 1 88 ? -18.960 6.531 14.939 1.00 85.75 88 ARG A O 1
ATOM 662 N N . GLY A 1 89 ? -16.842 7.113 15.435 1.00 85.00 89 GLY A N 1
ATOM 663 C CA . GLY A 1 89 ? -16.489 5.934 16.210 1.00 85.00 89 GLY A CA 1
ATOM 664 C C . GLY A 1 89 ? -15.911 4.811 15.347 1.00 85.00 89 GLY A C 1
ATOM 665 O O . GLY A 1 89 ? -16.447 4.439 14.297 1.00 85.00 89 GLY A O 1
ATOM 666 N N . LEU A 1 90 ? -14.813 4.234 15.834 1.00 87.81 90 LEU A N 1
ATOM 667 C CA . LEU A 1 90 ? -14.202 3.032 15.278 1.00 87.81 90 LEU A CA 1
ATOM 668 C C . LEU A 1 90 ? -14.671 1.801 16.048 1.00 87.81 90 LEU A C 1
ATOM 670 O O . LEU A 1 90 ? -14.704 1.791 17.273 1.00 87.81 90 LEU A O 1
ATOM 674 N N . SER A 1 91 ? -15.011 0.749 15.309 1.00 89.44 91 SER A N 1
ATOM 675 C CA . SER A 1 91 ? -15.305 -0.569 15.870 1.00 89.44 91 SER A CA 1
ATOM 676 C C . SER A 1 91 ? -14.381 -1.606 15.247 1.00 89.44 91 SER A C 1
ATOM 678 O O . SER A 1 91 ? -14.000 -1.481 14.079 1.00 89.44 91 SER A O 1
ATOM 680 N N . LEU A 1 92 ? -14.073 -2.670 15.992 1.00 89.19 92 LEU A N 1
ATOM 681 C CA . LEU A 1 92 ? -13.340 -3.816 15.445 1.00 89.19 92 LEU A CA 1
ATOM 682 C C . LEU A 1 92 ? -14.041 -4.396 14.221 1.00 89.19 92 LEU A C 1
ATOM 684 O O . LEU A 1 92 ? -13.380 -4.690 13.235 1.00 89.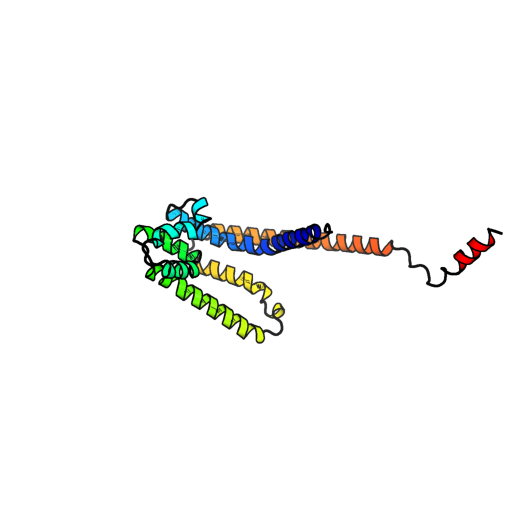19 92 LEU A O 1
ATOM 688 N N . ALA A 1 93 ? -15.372 -4.501 14.246 1.00 90.94 93 ALA A N 1
ATOM 689 C CA . ALA A 1 93 ? -16.143 -5.014 13.118 1.00 90.94 93 ALA A CA 1
ATOM 690 C C . ALA A 1 93 ? -15.911 -4.202 11.833 1.00 90.94 93 ALA A C 1
ATOM 692 O O . ALA A 1 93 ? -15.811 -4.783 10.757 1.00 90.94 93 ALA A O 1
ATOM 693 N N . TYR A 1 94 ? -15.773 -2.875 11.936 1.00 91.31 94 TYR A N 1
ATOM 694 C CA . TYR A 1 94 ? -15.437 -2.039 10.785 1.00 91.31 94 TYR A CA 1
ATOM 695 C C . TYR A 1 94 ? -14.013 -2.298 10.279 1.00 91.31 94 TYR A C 1
ATOM 697 O O . TYR A 1 94 ? -13.827 -2.478 9.080 1.00 91.31 94 TYR A O 1
ATOM 705 N N . LEU A 1 95 ? -13.026 -2.383 11.177 1.00 92.25 95 LEU A N 1
ATOM 706 C CA . LEU A 1 95 ? -11.638 -2.685 10.802 1.00 92.25 95 LEU A CA 1
ATOM 707 C C . LEU A 1 95 ? -11.510 -4.068 10.152 1.00 92.25 95 LEU A C 1
ATOM 709 O O . LEU A 1 95 ? -10.876 -4.202 9.111 1.00 92.25 95 LEU A O 1
ATOM 713 N N . PHE A 1 96 ? -12.177 -5.077 10.711 1.00 92.25 96 PHE A N 1
ATOM 714 C CA . PHE A 1 96 ? -12.257 -6.413 10.124 1.00 92.25 96 PHE A CA 1
ATOM 715 C C . PHE A 1 96 ? -12.986 -6.416 8.782 1.00 92.25 96 PHE A C 1
ATOM 717 O O . PHE A 1 96 ? -12.533 -7.071 7.847 1.00 92.25 96 PHE A O 1
ATOM 724 N N . GLY A 1 97 ? -14.086 -5.668 8.670 1.00 92.56 97 GLY A N 1
ATOM 725 C CA . GLY A 1 97 ? -14.848 -5.534 7.430 1.00 92.56 97 GLY A CA 1
ATOM 726 C C . GLY A 1 97 ? -14.046 -4.900 6.292 1.00 92.56 97 GLY A C 1
ATOM 727 O O . GLY A 1 97 ? -14.295 -5.218 5.134 1.00 92.56 97 GLY A O 1
ATOM 728 N N . LEU A 1 98 ? -13.065 -4.053 6.611 1.00 93.31 98 LEU A N 1
ATOM 729 C CA . LEU A 1 98 ? -12.121 -3.502 5.638 1.00 93.31 98 LEU A CA 1
ATOM 730 C C . LEU A 1 98 ? -10.956 -4.462 5.354 1.00 93.31 98 LEU A C 1
ATOM 732 O O . LEU A 1 98 ? -10.646 -4.737 4.197 1.00 93.31 98 LEU A O 1
ATOM 736 N N . GLY A 1 99 ? -10.310 -4.975 6.401 1.00 94.50 99 GLY A N 1
ATOM 737 C CA . GLY A 1 99 ? -9.044 -5.696 6.281 1.00 94.50 99 GLY A CA 1
ATOM 738 C C . GLY A 1 99 ? -9.169 -7.154 5.836 1.00 94.50 99 GLY A C 1
ATOM 739 O O . GLY A 1 99 ? -8.322 -7.640 5.088 1.00 94.50 99 GLY A O 1
ATOM 740 N N . LEU A 1 100 ? -10.228 -7.867 6.234 1.00 94.38 100 LEU A N 1
ATOM 741 C CA . LEU A 1 100 ? -10.380 -9.284 5.891 1.00 94.38 100 LEU A CA 1
ATOM 742 C C . LEU A 1 100 ? -10.621 -9.512 4.386 1.00 94.38 100 LEU A C 1
ATOM 744 O O . LEU A 1 100 ? -9.919 -10.347 3.813 1.00 94.38 100 LEU A O 1
ATOM 748 N N . PRO A 1 101 ? -11.544 -8.799 3.704 1.00 95.19 101 PRO A N 1
ATOM 749 C CA . PRO A 1 101 ? -11.741 -8.979 2.262 1.00 95.19 101 PRO A CA 1
ATOM 750 C C . PRO A 1 101 ? -10.492 -8.621 1.454 1.00 95.19 101 PRO A C 1
ATOM 752 O O . PRO A 1 101 ? -10.155 -9.307 0.487 1.00 95.19 101 PRO A O 1
ATOM 755 N N . LEU A 1 102 ? -9.785 -7.573 1.878 1.00 93.44 102 LEU A N 1
ATOM 756 C CA . LEU A 1 102 ? -8.521 -7.154 1.292 1.00 93.44 102 LEU A CA 1
ATOM 757 C C . LEU A 1 102 ? -7.460 -8.258 1.417 1.00 93.44 102 LEU A C 1
ATOM 759 O O . LEU A 1 102 ? -6.876 -8.673 0.417 1.00 93.44 102 LEU A O 1
ATOM 763 N N . TRP A 1 103 ? -7.261 -8.791 2.624 1.00 95.12 103 TRP A N 1
ATOM 764 C CA . TRP A 1 103 ? -6.309 -9.872 2.873 1.00 95.12 103 TRP A CA 1
ATOM 765 C C . TRP A 1 103 ? -6.661 -11.149 2.103 1.00 95.12 103 TRP A C 1
ATOM 767 O O . TRP A 1 103 ? -5.788 -11.769 1.500 1.00 95.12 103 TRP A O 1
ATOM 777 N N . LEU A 1 104 ? -7.942 -11.524 2.055 1.00 96.31 104 LEU A N 1
ATOM 778 C CA . LEU A 1 104 ? -8.395 -12.676 1.273 1.00 96.31 104 LEU A CA 1
ATOM 779 C C . LEU A 1 104 ? -8.131 -12.483 -0.219 1.00 96.31 104 LEU A C 1
ATOM 781 O O . LEU A 1 104 ? -7.679 -13.418 -0.881 1.00 96.31 104 LEU A O 1
ATOM 785 N N . THR A 1 105 ? -8.367 -11.281 -0.743 1.00 95.06 105 THR A N 1
ATOM 786 C CA . THR A 1 105 ? -8.063 -10.942 -2.139 1.00 95.06 105 THR A CA 1
ATOM 787 C C . THR A 1 105 ? -6.567 -11.068 -2.406 1.00 95.06 105 THR A C 1
ATOM 789 O O . THR A 1 105 ? -6.174 -11.719 -3.372 1.00 95.06 105 THR A O 1
ATOM 792 N N . TRP A 1 106 ? -5.731 -10.526 -1.515 1.00 93.44 106 TRP A N 1
ATOM 793 C CA . TRP A 1 106 ? -4.274 -10.626 -1.592 1.00 93.44 106 TRP A CA 1
ATOM 794 C C . TRP A 1 106 ? -3.788 -12.080 -1.619 1.00 93.44 106 TRP A C 1
ATOM 796 O O . TRP A 1 106 ? -3.050 -12.480 -2.524 1.00 93.44 106 TRP A O 1
ATOM 806 N N . VAL A 1 107 ? -4.217 -12.894 -0.651 1.00 95.88 107 VAL A N 1
ATOM 807 C CA . VAL A 1 107 ? -3.812 -14.303 -0.545 1.00 95.88 107 VAL A CA 1
ATOM 808 C C . VAL A 1 107 ? -4.287 -15.086 -1.762 1.00 95.88 107 VAL A C 1
ATOM 810 O O . VAL A 1 107 ? -3.500 -15.810 -2.368 1.00 95.88 107 VAL A O 1
ATOM 813 N N . SER A 1 108 ? -5.544 -14.903 -2.166 1.00 95.69 108 SER A N 1
ATOM 814 C CA . SER A 1 108 ? -6.120 -15.608 -3.314 1.00 95.69 108 SER A CA 1
ATOM 815 C C . SER A 1 108 ? -5.398 -15.253 -4.611 1.00 95.69 108 SER A C 1
ATOM 817 O O . SER A 1 108 ? -5.049 -16.150 -5.375 1.00 95.69 108 SER A O 1
ATOM 819 N N . ALA A 1 109 ? -5.109 -13.969 -4.842 1.00 91.62 109 ALA A N 1
ATOM 820 C CA . ALA A 1 109 ? -4.352 -13.517 -6.005 1.00 91.62 109 ALA A CA 1
ATOM 821 C C . ALA A 1 109 ? -2.918 -14.064 -6.001 1.00 91.62 109 ALA A C 1
ATOM 823 O O . ALA A 1 109 ? -2.423 -14.490 -7.042 1.00 91.62 109 ALA A O 1
ATOM 824 N N . THR A 1 110 ? -2.270 -14.117 -4.835 1.00 89.38 110 THR A N 1
ATOM 825 C CA . THR A 1 110 ? -0.913 -14.664 -4.688 1.00 89.38 110 THR A CA 1
ATOM 826 C C . THR A 1 110 ? -0.882 -16.159 -4.989 1.00 89.38 110 THR A C 1
ATOM 828 O O . THR A 1 110 ? -0.041 -16.616 -5.760 1.00 89.38 110 THR A O 1
ATOM 831 N N . VAL A 1 111 ? -1.818 -16.925 -4.423 1.00 94.38 111 VAL A N 1
ATOM 832 C CA . VAL A 1 111 ? -1.942 -18.365 -4.679 1.00 94.38 111 VAL A CA 1
ATOM 833 C C . VAL A 1 111 ? -2.264 -18.614 -6.149 1.00 94.38 111 VAL A C 1
ATOM 835 O O . VAL A 1 111 ? -1.591 -19.419 -6.787 1.00 94.38 111 VAL A O 1
ATOM 838 N N . ALA A 1 112 ? -3.234 -17.896 -6.716 1.00 90.94 112 ALA A N 1
ATOM 839 C CA . ALA A 1 112 ? -3.572 -18.005 -8.130 1.00 90.94 112 ALA A CA 1
ATOM 840 C C . ALA A 1 112 ? -2.365 -17.682 -9.024 1.00 90.94 112 ALA A C 1
ATOM 842 O O . ALA A 1 112 ? -2.054 -18.453 -9.926 1.00 90.94 112 ALA A O 1
ATOM 843 N N . GLY A 1 113 ? -1.639 -16.598 -8.741 1.00 87.69 113 GLY A N 1
ATOM 844 C CA . GLY A 1 113 ? -0.420 -16.227 -9.459 1.00 87.69 113 GLY A CA 1
ATOM 845 C C . GLY A 1 113 ? 0.675 -17.290 -9.357 1.00 87.69 113 GLY A C 1
ATOM 846 O O . GLY A 1 113 ? 1.290 -17.627 -10.365 1.00 87.69 113 GLY A O 1
ATOM 847 N N . ALA A 1 114 ? 0.878 -17.878 -8.176 1.00 86.75 114 ALA A N 1
ATOM 848 C CA . ALA A 1 114 ? 1.844 -18.956 -7.972 1.00 86.75 114 ALA A CA 1
ATOM 849 C C . ALA A 1 114 ? 1.464 -20.232 -8.742 1.00 86.75 114 ALA A C 1
ATOM 851 O O . ALA A 1 114 ? 2.316 -20.849 -9.380 1.00 86.75 114 ALA A O 1
ATOM 852 N N . LEU A 1 115 ? 0.182 -20.611 -8.730 1.00 89.62 115 LEU A N 1
ATOM 853 C CA . LEU A 1 115 ? -0.323 -21.774 -9.461 1.00 89.62 115 LEU A CA 1
ATOM 854 C C . LEU A 1 115 ? -0.237 -21.576 -10.980 1.00 89.62 115 LEU A C 1
ATOM 856 O O . LEU A 1 115 ? 0.217 -22.471 -11.693 1.00 89.62 115 LEU A O 1
ATOM 860 N N . LEU A 1 116 ? -0.632 -20.399 -11.470 1.00 85.69 116 LEU A N 1
ATOM 861 C CA . LEU A 1 116 ? -0.575 -20.045 -12.889 1.00 85.69 116 LEU A CA 1
ATOM 862 C C . LEU A 1 116 ? 0.863 -19.830 -13.378 1.00 85.69 116 LEU A C 1
ATOM 864 O O . LEU A 1 116 ? 1.143 -20.061 -14.551 1.00 85.69 116 LEU A O 1
ATOM 868 N N . GLY A 1 117 ? 1.791 -19.451 -12.496 1.00 79.38 117 GLY A N 1
ATOM 869 C CA . GLY A 1 117 ? 3.208 -19.282 -12.823 1.00 79.38 117 GLY A CA 1
ATOM 870 C C . GLY A 1 117 ? 3.846 -20.552 -13.389 1.00 79.38 117 GLY A C 1
ATOM 871 O O . GLY A 1 117 ? 4.655 -20.471 -14.308 1.00 79.38 117 GLY A O 1
ATOM 872 N N . ASN A 1 118 ? 3.401 -21.732 -12.945 1.00 75.06 118 ASN A N 1
ATOM 873 C CA . ASN A 1 118 ? 3.868 -23.018 -13.476 1.00 75.06 118 ASN A CA 1
ATOM 874 C C . ASN A 1 118 ? 3.450 -23.269 -14.939 1.00 75.06 118 ASN A C 1
ATOM 876 O O . ASN A 1 118 ? 4.025 -24.131 -15.604 1.00 75.06 118 ASN A O 1
ATOM 880 N N . LEU A 1 119 ? 2.461 -22.530 -15.454 1.00 77.62 119 LEU A N 1
ATOM 881 C CA . LEU A 1 119 ? 2.025 -22.597 -16.853 1.00 77.62 119 LEU A CA 1
ATOM 882 C C . LEU A 1 119 ? 2.867 -21.685 -17.764 1.00 77.62 119 LEU A C 1
ATOM 884 O O . LEU A 1 119 ? 2.881 -21.869 -18.983 1.00 77.62 119 LEU A O 1
ATOM 888 N N . VAL A 1 120 ? 3.584 -20.713 -17.193 1.00 76.31 120 VAL A N 1
ATOM 889 C CA . VAL A 1 120 ? 4.367 -19.717 -17.931 1.00 76.31 120 VAL A CA 1
ATOM 890 C C . VAL A 1 120 ? 5.777 -20.258 -18.180 1.00 76.31 120 VAL A C 1
ATOM 892 O O . VAL A 1 120 ? 6.665 -20.148 -17.342 1.00 76.31 120 VAL A O 1
ATOM 895 N N . ARG A 1 121 ? 5.998 -20.851 -19.362 1.00 70.62 121 ARG A N 1
ATOM 896 C CA . ARG A 1 121 ? 7.310 -21.411 -19.755 1.00 70.62 121 ARG A CA 1
ATOM 897 C C . ARG A 1 121 ? 8.386 -20.353 -20.011 1.00 70.62 121 ARG A C 1
ATOM 899 O O . ARG A 1 121 ? 9.554 -20.615 -19.753 1.00 70.62 121 ARG A O 1
ATOM 906 N N . ASP A 1 122 ? 8.003 -19.200 -20.557 1.00 78.50 122 ASP A N 1
ATOM 907 C CA . ASP A 1 122 ? 8.925 -18.101 -20.873 1.00 78.50 122 ASP A CA 1
ATOM 908 C C . ASP A 1 122 ? 8.251 -16.743 -20.584 1.00 78.50 122 ASP A C 1
ATOM 910 O O . ASP A 1 122 ? 7.594 -16.175 -21.464 1.00 78.50 122 ASP A O 1
ATOM 914 N N . PRO A 1 123 ? 8.362 -16.229 -19.341 1.00 71.69 123 PRO A N 1
ATOM 915 C CA . PRO A 1 123 ? 7.682 -15.004 -18.908 1.00 71.69 123 PRO A CA 1
ATOM 916 C C . PRO A 1 123 ? 8.056 -13.771 -19.738 1.00 71.69 123 PRO A C 1
ATOM 918 O O . PRO A 1 123 ? 7.203 -12.926 -20.018 1.00 71.69 123 PRO A O 1
ATOM 921 N N . SER A 1 124 ? 9.314 -13.703 -20.184 1.00 68.75 124 SER A N 1
ATOM 922 C CA . SER A 1 124 ? 9.861 -12.557 -20.917 1.00 68.75 124 SER A CA 1
ATOM 923 C C . SER A 1 124 ? 9.173 -12.345 -22.271 1.00 68.75 124 SER A C 1
ATOM 925 O O . SER A 1 124 ? 8.851 -11.223 -22.658 1.00 68.75 124 SER A O 1
ATOM 927 N N . LYS A 1 125 ? 8.825 -13.433 -22.969 1.00 73.56 125 LYS A N 1
ATOM 928 C CA . LYS A 1 125 ? 8.120 -13.372 -24.262 1.00 73.56 125 LYS A CA 1
ATOM 929 C C . LYS A 1 125 ? 6.630 -13.073 -24.139 1.00 73.56 125 LYS A C 1
ATOM 931 O O . LYS A 1 125 ? 6.017 -12.644 -25.111 1.00 73.56 125 LYS A O 1
ATOM 936 N N . MET A 1 126 ? 6.047 -13.303 -22.966 1.00 71.56 126 MET A N 1
ATOM 937 C CA . MET A 1 126 ? 4.624 -13.079 -22.700 1.00 71.56 126 MET A CA 1
ATOM 938 C C . MET A 1 126 ? 4.328 -11.660 -22.192 1.00 71.56 126 MET A C 1
ATOM 940 O O . MET A 1 126 ? 3.183 -11.356 -21.869 1.00 71.56 126 MET A O 1
ATOM 944 N N . GLY A 1 127 ? 5.339 -10.787 -22.120 1.00 71.06 127 GLY A N 1
ATOM 945 C CA . GLY A 1 127 ? 5.169 -9.406 -21.671 1.00 71.06 127 GLY A CA 1
ATOM 946 C C . GLY A 1 127 ? 5.006 -9.261 -20.156 1.00 71.06 127 GLY A C 1
ATOM 947 O O . GLY A 1 127 ? 4.604 -8.193 -19.697 1.00 71.06 127 GLY A O 1
ATOM 948 N N . PHE A 1 128 ? 5.348 -10.287 -19.364 1.00 72.62 128 PHE A N 1
ATOM 949 C CA . PHE A 1 128 ? 5.339 -10.180 -17.897 1.00 72.62 128 PHE A CA 1
ATOM 950 C C . PHE A 1 128 ? 6.320 -9.126 -17.378 1.00 72.62 128 PHE A C 1
ATOM 952 O O . PHE A 1 128 ? 6.086 -8.553 -16.317 1.00 72.62 128 PHE A O 1
ATOM 959 N N . ASP A 1 129 ? 7.349 -8.786 -18.155 1.00 74.12 129 ASP A 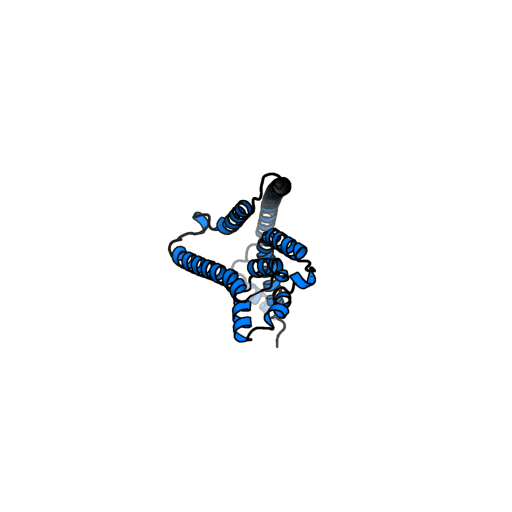N 1
ATOM 960 C CA . ASP A 1 129 ? 8.260 -7.677 -17.851 1.00 74.12 129 ASP A CA 1
ATOM 961 C C . ASP A 1 129 ? 7.525 -6.321 -17.778 1.00 74.12 129 ASP A C 1
ATOM 963 O O . ASP A 1 129 ? 7.980 -5.396 -17.106 1.00 74.12 129 ASP A O 1
ATOM 967 N N . PHE A 1 130 ? 6.352 -6.208 -18.416 1.00 76.38 130 PHE A N 1
ATOM 968 C CA . PHE A 1 130 ? 5.470 -5.041 -18.354 1.00 76.38 130 PHE A CA 1
ATOM 969 C C . PHE A 1 130 ? 4.348 -5.176 -17.309 1.00 76.38 130 PHE A C 1
ATOM 971 O O . PHE A 1 130 ? 3.632 -4.208 -17.054 1.00 76.38 130 PHE A O 1
ATOM 978 N N . ALA A 1 131 ? 4.183 -6.338 -16.664 1.00 76.44 131 ALA A N 1
ATOM 979 C CA . ALA A 1 131 ? 3.077 -6.586 -15.735 1.00 76.44 131 ALA A CA 1
ATOM 980 C C . ALA A 1 131 ? 3.040 -5.561 -14.592 1.00 76.44 131 ALA A C 1
ATOM 982 O O . ALA A 1 131 ? 1.972 -5.060 -14.248 1.00 76.44 131 ALA A O 1
ATOM 983 N N . PHE A 1 132 ? 4.208 -5.179 -14.064 1.00 71.50 132 PHE A N 1
ATOM 984 C CA . PHE A 1 132 ? 4.310 -4.148 -13.031 1.00 71.50 132 PHE A CA 1
ATOM 985 C C . PHE A 1 132 ? 3.745 -2.807 -13.523 1.00 71.50 132 PHE A C 1
ATOM 987 O O . PHE A 1 132 ? 2.852 -2.246 -12.897 1.00 71.50 132 PHE A O 1
ATOM 994 N N . SER A 1 133 ? 4.183 -2.330 -14.691 1.00 75.19 133 SER A N 1
ATOM 995 C CA . SER A 1 133 ? 3.679 -1.096 -15.309 1.00 75.19 133 SER A CA 1
ATOM 996 C C . SER A 1 133 ? 2.184 -1.158 -15.645 1.00 75.19 133 SER A C 1
ATOM 998 O O . SER A 1 133 ? 1.477 -0.164 -15.471 1.00 75.19 133 SER A O 1
ATOM 1000 N N . ALA A 1 134 ? 1.682 -2.315 -16.081 1.00 77.44 134 ALA A N 1
ATOM 1001 C CA . ALA A 1 134 ? 0.268 -2.521 -16.385 1.00 77.44 134 ALA A CA 1
ATOM 1002 C C . ALA A 1 134 ? -0.621 -2.392 -15.138 1.00 77.44 134 ALA A C 1
ATOM 1004 O O . ALA A 1 134 ? -1.692 -1.786 -15.215 1.00 77.44 134 ALA A O 1
ATOM 1005 N N . VAL A 1 135 ? -0.166 -2.886 -13.980 1.00 76.56 135 VAL A N 1
ATOM 1006 C CA . VAL A 1 135 ? -0.881 -2.712 -12.706 1.00 76.56 135 VAL A CA 1
ATOM 1007 C C . VAL A 1 135 ? -1.020 -1.224 -12.367 1.00 76.56 135 VAL A C 1
ATOM 1009 O O . VAL A 1 135 ? -2.124 -0.783 -12.053 1.00 76.56 135 VAL A O 1
ATOM 1012 N N . PHE A 1 136 ? 0.022 -0.405 -12.538 1.00 71.62 136 PHE A N 1
ATOM 1013 C CA . PHE A 1 136 ? -0.096 1.048 -12.321 1.00 71.62 136 PHE A CA 1
ATOM 1014 C C . PHE A 1 136 ? -1.057 1.722 -13.287 1.00 71.62 136 PHE A C 1
ATOM 1016 O O . PHE A 1 136 ? -1.844 2.573 -12.873 1.00 71.62 136 PHE A O 1
ATOM 1023 N N . LEU A 1 137 ? -1.021 1.338 -14.563 1.00 75.06 137 LEU A N 1
ATOM 1024 C CA . LEU A 1 137 ? -1.962 1.870 -15.540 1.00 75.06 137 LEU A CA 1
ATOM 1025 C C . LEU A 1 137 ? -3.407 1.524 -15.152 1.00 75.06 137 LEU A C 1
ATOM 1027 O O . LEU A 1 137 ? -4.284 2.382 -15.227 1.00 75.06 137 LEU A O 1
ATOM 1031 N N . SER A 1 138 ? -3.643 0.303 -14.665 1.00 72.75 138 SER A N 1
ATOM 1032 C CA . SER A 1 138 ? -4.961 -0.115 -14.181 1.00 72.75 138 SER A CA 1
ATOM 1033 C C . SER A 1 138 ? -5.420 0.679 -12.949 1.00 72.75 138 SER A C 1
ATOM 1035 O O . SER A 1 138 ? -6.582 1.076 -12.879 1.00 72.75 138 SER A O 1
ATOM 1037 N N . LEU A 1 139 ? -4.504 1.003 -12.027 1.00 70.69 139 LEU A N 1
ATOM 1038 C CA . LEU A 1 139 ? -4.793 1.838 -10.858 1.00 70.69 139 LEU A CA 1
ATOM 1039 C C . LEU A 1 139 ? -5.105 3.283 -11.252 1.00 70.69 139 LEU A C 1
ATOM 1041 O O . LEU A 1 139 ? -6.052 3.865 -10.729 1.00 70.69 139 LEU A O 1
ATOM 1045 N N . LEU A 1 140 ? -4.363 3.855 -12.204 1.00 67.69 140 LEU A N 1
ATOM 1046 C CA . LEU A 1 140 ? -4.649 5.188 -12.740 1.00 67.69 140 LEU A CA 1
ATOM 1047 C C . LEU A 1 140 ? -6.063 5.246 -13.320 1.00 67.69 140 LEU A C 1
ATOM 1049 O O . LEU A 1 140 ? -6.820 6.151 -12.987 1.00 67.69 140 LEU A O 1
ATOM 1053 N N . VAL A 1 141 ? -6.460 4.250 -14.115 1.00 67.75 141 VAL A N 1
ATOM 1054 C CA . VAL A 1 141 ? -7.830 4.161 -14.643 1.00 67.75 141 VAL A CA 1
ATOM 1055 C C . VAL A 1 141 ? -8.857 4.049 -13.511 1.00 67.75 141 VAL A C 1
ATOM 1057 O O . VAL A 1 141 ? -9.846 4.779 -13.521 1.00 67.75 141 VAL A O 1
ATOM 1060 N N . ALA A 1 142 ? -8.614 3.207 -12.501 1.00 63.69 142 ALA A N 1
ATOM 1061 C CA . ALA A 1 142 ? -9.513 3.050 -11.351 1.00 63.69 142 ALA A CA 1
ATOM 1062 C C . ALA A 1 142 ? -9.651 4.334 -10.508 1.00 63.69 142 ALA A C 1
ATOM 1064 O O . ALA A 1 142 ? -10.689 4.576 -9.893 1.00 63.69 142 ALA A O 1
ATOM 1065 N N . MET A 1 143 ? -8.623 5.182 -10.500 1.00 66.12 143 MET A N 1
ATOM 1066 C CA . MET A 1 143 ? -8.611 6.466 -9.799 1.00 66.12 143 MET A CA 1
ATOM 1067 C C . MET A 1 143 ? -9.174 7.635 -10.625 1.00 66.12 143 MET A C 1
ATOM 1069 O O . MET A 1 143 ? -9.195 8.772 -10.139 1.00 66.12 143 MET A O 1
ATOM 1073 N N . TRP A 1 144 ? -9.651 7.399 -11.852 1.00 66.38 144 TRP A N 1
ATOM 1074 C CA . TRP A 1 144 ? -10.204 8.449 -12.708 1.00 66.38 144 TRP A CA 1
ATOM 1075 C C . TRP A 1 144 ? -11.518 9.006 -12.142 1.00 66.38 144 TRP A C 1
ATOM 1077 O O . TRP A 1 144 ? -12.583 8.403 -12.259 1.00 66.38 144 TRP A O 1
ATOM 1087 N N . ARG A 1 145 ? -11.466 10.213 -11.566 1.00 61.19 145 ARG A N 1
ATOM 1088 C CA . ARG A 1 145 ? -12.635 10.928 -11.011 1.00 61.19 145 ARG A CA 1
ATOM 1089 C C . ARG A 1 145 ? -13.193 12.032 -11.926 1.00 61.19 145 ARG A C 1
ATOM 1091 O O . ARG A 1 145 ? -13.902 12.919 -11.459 1.00 61.19 145 ARG A O 1
ATOM 1098 N N . GLY A 1 146 ? -12.889 11.994 -13.227 1.00 65.81 146 GLY A N 1
ATOM 1099 C CA . GLY A 1 146 ? -13.422 12.920 -14.240 1.00 65.81 146 GLY A CA 1
ATOM 1100 C C . GLY A 1 146 ? -12.348 13.697 -15.011 1.00 65.81 146 GLY A C 1
ATOM 1101 O O . GLY A 1 146 ? -11.163 13.596 -14.721 1.00 65.81 146 GLY A O 1
ATOM 1102 N N . ALA A 1 147 ? -12.764 14.494 -16.003 1.00 65.62 147 ALA A N 1
ATOM 1103 C CA . ALA A 1 147 ? -11.857 15.164 -16.950 1.00 65.62 147 ALA A CA 1
ATOM 1104 C C . ALA A 1 147 ? -11.078 16.370 -16.378 1.00 65.62 147 ALA A C 1
ATOM 1106 O O . ALA A 1 147 ? -10.051 16.762 -16.924 1.00 65.62 147 ALA A O 1
ATOM 1107 N N . ARG A 1 148 ? -11.544 16.968 -15.273 1.00 61.88 148 ARG A N 1
ATOM 1108 C CA . ARG A 1 148 ? -10.924 18.159 -14.657 1.00 61.88 148 ARG A CA 1
ATOM 1109 C C . ARG A 1 148 ? -9.504 17.918 -14.093 1.00 61.88 148 ARG A C 1
ATOM 1111 O O . ARG A 1 148 ? -8.657 18.781 -14.298 1.00 61.88 148 ARG A O 1
ATOM 1118 N N . PRO A 1 149 ? -9.191 16.776 -13.452 1.00 62.84 149 PRO A N 1
ATOM 1119 C CA . PRO A 1 149 ? -7.823 16.427 -13.042 1.00 62.84 149 PRO A CA 1
ATOM 1120 C C . PRO A 1 149 ? -6.939 15.784 -14.135 1.00 62.84 149 PRO A C 1
ATOM 1122 O O . PRO A 1 149 ? -5.888 15.244 -13.805 1.00 62.84 149 PRO A O 1
ATOM 1125 N N . ALA A 1 150 ? -7.298 15.840 -15.426 1.00 66.50 150 ALA A N 1
ATOM 1126 C CA . ALA A 1 150 ? -6.485 15.240 -16.497 1.00 66.50 150 ALA A CA 1
ATOM 1127 C C . ALA A 1 150 ? -5.184 16.013 -16.808 1.00 66.50 150 ALA A C 1
ATOM 1129 O O . ALA A 1 150 ? -4.251 15.460 -17.391 1.00 66.50 150 ALA A O 1
ATOM 1130 N N . VAL A 1 151 ? -5.095 17.289 -16.410 1.00 68.88 151 VAL A N 1
ATOM 1131 C CA . VAL A 1 151 ? -3.953 18.167 -16.732 1.00 68.88 151 VAL A CA 1
ATOM 1132 C C . VAL A 1 151 ? -2.630 17.666 -16.121 1.00 68.88 151 VAL A C 1
ATOM 1134 O O . VAL A 1 151 ? -1.666 17.518 -16.876 1.00 68.88 151 VAL A O 1
ATOM 1137 N N . PRO A 1 152 ? -2.553 17.312 -14.819 1.00 72.31 152 PRO A N 1
ATOM 1138 C CA . PRO A 1 152 ? -1.363 16.675 -14.255 1.00 72.31 152 PRO A CA 1
ATOM 1139 C C . PRO A 1 152 ? -0.984 15.361 -14.945 1.00 72.31 152 PRO A C 1
ATOM 1141 O O . PRO A 1 152 ? 0.196 15.062 -15.066 1.00 72.31 152 PRO A O 1
ATOM 1144 N N . TRP A 1 153 ? -1.956 14.586 -15.437 1.00 71.44 153 TRP A N 1
ATOM 1145 C CA . TRP A 1 153 ? -1.689 13.277 -16.040 1.00 71.44 153 TRP A CA 1
ATOM 1146 C C . TRP A 1 153 ? -1.051 13.414 -17.417 1.00 71.44 153 TRP A C 1
ATOM 1148 O O . TRP A 1 153 ? -0.088 12.714 -17.723 1.00 71.44 153 TRP A O 1
ATOM 1158 N N . ILE A 1 154 ? -1.544 14.357 -18.222 1.00 76.50 154 ILE A N 1
ATOM 1159 C CA . ILE A 1 154 ? -0.946 14.694 -19.516 1.00 76.50 154 ILE A CA 1
ATOM 1160 C C . ILE A 1 154 ? 0.463 15.252 -19.302 1.00 76.50 154 ILE A C 1
ATOM 1162 O O . ILE A 1 154 ? 1.393 14.834 -19.986 1.00 76.50 154 ILE A O 1
ATOM 1166 N N . ALA A 1 155 ? 0.648 16.130 -18.313 1.00 79.31 155 ALA A N 1
ATOM 1167 C CA . ALA A 1 155 ? 1.966 16.654 -17.971 1.00 79.31 155 ALA A CA 1
ATOM 1168 C C . ALA A 1 155 ? 2.938 15.533 -17.558 1.00 79.31 155 ALA A C 1
ATOM 1170 O O . ALA A 1 155 ? 4.051 15.465 -18.078 1.00 79.31 155 ALA A O 1
ATOM 1171 N N . SER A 1 156 ? 2.517 14.604 -16.694 1.00 75.31 156 SER A N 1
ATOM 1172 C CA . SER A 1 156 ? 3.327 13.446 -16.300 1.00 75.31 156 SER A CA 1
ATOM 1173 C C . SER A 1 156 ? 3.636 12.512 -17.472 1.00 75.31 156 SER A C 1
ATOM 1175 O O . SER A 1 156 ? 4.770 12.053 -17.588 1.00 75.31 156 SER A O 1
ATOM 1177 N N . ALA A 1 157 ? 2.675 12.261 -18.365 1.00 79.00 157 ALA A N 1
ATOM 1178 C CA . ALA A 1 157 ? 2.884 11.442 -19.558 1.00 79.00 157 ALA A CA 1
ATOM 1179 C C . ALA A 1 157 ? 3.914 12.076 -20.507 1.00 79.00 157 ALA A C 1
ATOM 1181 O O . ALA A 1 157 ? 4.822 11.397 -20.980 1.00 79.00 157 ALA A O 1
ATOM 1182 N N . VAL A 1 158 ? 3.827 13.391 -20.727 1.00 86.62 158 VAL A N 1
ATOM 1183 C CA . VAL A 1 158 ? 4.788 14.150 -21.540 1.00 86.62 158 VAL A CA 1
ATOM 1184 C C . VAL A 1 158 ? 6.184 14.087 -20.920 1.00 86.62 158 VAL A C 1
ATOM 1186 O O . VAL A 1 158 ? 7.150 13.776 -21.615 1.00 86.62 158 VAL A O 1
ATOM 1189 N N . VAL A 1 159 ? 6.302 14.307 -19.607 1.00 86.38 159 VAL A N 1
ATOM 1190 C CA . VAL A 1 159 ? 7.585 14.213 -18.891 1.00 86.38 159 VAL A CA 1
ATOM 1191 C C . VAL A 1 159 ? 8.168 12.801 -18.975 1.00 86.38 159 VAL A C 1
ATOM 1193 O O . VAL A 1 159 ? 9.363 12.659 -19.220 1.00 86.38 159 VAL A O 1
ATOM 1196 N N . ALA A 1 160 ? 7.348 11.758 -18.834 1.00 77.44 160 ALA A N 1
ATOM 1197 C CA . ALA A 1 160 ? 7.794 10.372 -18.954 1.00 77.44 160 ALA A CA 1
ATOM 1198 C C . ALA A 1 160 ? 8.310 10.050 -20.366 1.00 77.44 160 ALA A C 1
ATOM 1200 O O . ALA A 1 160 ? 9.368 9.437 -20.501 1.00 77.44 160 ALA A O 1
ATOM 1201 N N . VAL A 1 161 ? 7.618 10.510 -21.415 1.00 85.50 161 VAL A N 1
ATOM 1202 C CA . VAL A 1 161 ? 8.056 10.347 -22.813 1.00 85.50 161 VAL A CA 1
ATOM 1203 C C . VAL A 1 161 ? 9.376 11.076 -23.062 1.00 85.50 161 VAL A C 1
ATOM 1205 O O . VAL A 1 161 ? 10.292 10.501 -23.650 1.00 85.50 161 VAL A O 1
ATOM 1208 N N . ILE A 1 162 ? 9.513 12.311 -22.572 1.00 86.25 162 ILE A N 1
ATOM 1209 C CA . ILE A 1 162 ? 10.755 13.084 -22.694 1.00 86.25 162 ILE A CA 1
ATOM 1210 C C . ILE A 1 162 ? 11.895 12.382 -21.950 1.00 86.25 162 ILE A C 1
ATOM 1212 O O . ILE A 1 162 ? 12.975 12.208 -22.511 1.00 86.25 162 ILE A O 1
ATOM 1216 N N . ALA A 1 163 ? 11.664 11.926 -20.718 1.00 82.25 163 ALA A N 1
ATOM 1217 C CA . ALA A 1 163 ? 12.663 11.206 -19.937 1.00 82.25 163 ALA A CA 1
ATOM 1218 C C . ALA A 1 163 ? 13.097 9.905 -20.629 1.00 82.25 163 ALA A C 1
ATOM 1220 O O . ALA A 1 163 ? 14.294 9.642 -20.738 1.00 82.25 163 ALA A O 1
ATOM 1221 N N . ALA A 1 164 ? 12.151 9.126 -21.162 1.00 77.88 164 ALA A N 1
ATOM 1222 C CA . ALA A 1 164 ? 12.442 7.906 -21.910 1.00 77.88 164 ALA A CA 1
ATOM 1223 C C . ALA A 1 164 ? 13.260 8.194 -23.179 1.00 77.88 164 ALA A C 1
ATOM 1225 O O . ALA A 1 164 ? 14.242 7.497 -23.453 1.00 77.88 164 ALA A O 1
ATOM 1226 N N . ALA A 1 165 ? 12.915 9.250 -23.921 1.00 79.94 165 ALA A N 1
ATOM 1227 C CA . ALA A 1 165 ? 13.659 9.678 -25.101 1.00 79.94 165 ALA A CA 1
ATOM 1228 C C . ALA A 1 165 ? 15.090 10.111 -24.742 1.00 79.94 165 ALA A C 1
ATOM 1230 O O . ALA A 1 165 ? 16.047 9.657 -25.368 1.00 79.94 165 ALA A O 1
ATOM 1231 N N . VAL A 1 166 ? 15.260 10.915 -23.689 1.00 83.12 166 VAL A N 1
ATOM 1232 C CA . VAL A 1 166 ? 16.576 11.368 -23.207 1.00 83.12 166 VAL A CA 1
ATOM 1233 C C . VAL A 1 166 ? 17.430 10.190 -22.745 1.00 83.12 166 VAL A C 1
ATOM 1235 O O . VAL A 1 166 ? 18.588 10.084 -23.143 1.00 83.12 166 VAL A O 1
ATOM 1238 N N . VAL A 1 167 ? 16.872 9.274 -21.951 1.00 81.06 167 VAL A N 1
ATOM 1239 C CA . VAL A 1 167 ? 17.578 8.074 -21.480 1.00 81.06 167 VAL A CA 1
ATOM 1240 C C . VAL A 1 167 ? 18.027 7.215 -22.662 1.00 81.06 167 VAL A C 1
ATOM 1242 O O . VAL A 1 167 ? 19.190 6.814 -22.713 1.00 81.06 167 VAL A O 1
ATOM 1245 N N . THR A 1 168 ? 17.151 7.006 -23.647 1.00 73.19 168 THR A N 1
ATOM 1246 C CA . THR A 1 168 ? 17.462 6.244 -24.865 1.00 73.19 168 THR A CA 1
ATOM 1247 C C . THR A 1 168 ? 18.589 6.901 -25.663 1.00 73.19 168 THR A C 1
ATOM 1249 O O . THR A 1 168 ? 19.552 6.229 -26.028 1.00 73.19 168 THR A O 1
ATOM 1252 N N . VAL A 1 169 ? 18.536 8.221 -25.867 1.00 74.69 169 VAL A N 1
ATOM 1253 C CA . VAL A 1 169 ? 19.582 8.983 -26.571 1.00 74.69 169 VAL A CA 1
ATOM 1254 C C . VAL A 1 169 ? 20.914 8.925 -25.818 1.00 74.69 169 VAL A C 1
ATOM 1256 O O . VAL A 1 169 ? 21.957 8.670 -26.421 1.00 74.69 169 VAL A O 1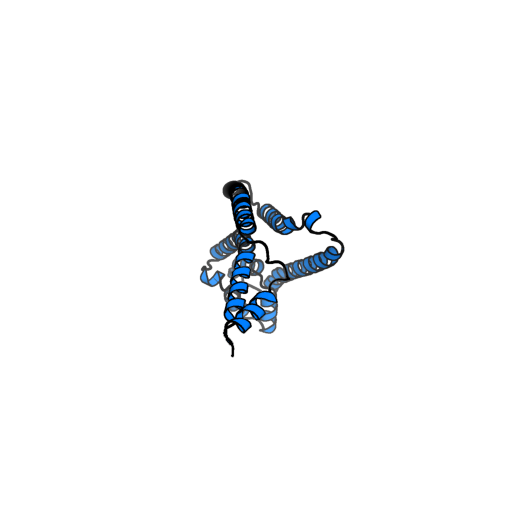
ATOM 1259 N N . VAL A 1 170 ? 20.910 9.103 -24.497 1.00 73.94 170 VAL A N 1
ATOM 1260 C CA . VAL A 1 170 ? 22.129 9.068 -23.672 1.00 73.94 170 VAL A CA 1
ATOM 1261 C C . VAL A 1 170 ? 22.767 7.675 -23.675 1.00 73.94 170 VAL A C 1
ATOM 1263 O O . VAL A 1 170 ? 23.986 7.561 -23.831 1.00 73.94 170 VAL A O 1
ATOM 1266 N N . LEU A 1 171 ? 21.968 6.613 -23.541 1.00 63.72 171 LEU A N 1
ATOM 1267 C CA . LEU A 1 171 ? 22.443 5.227 -23.588 1.00 63.72 171 LEU A CA 1
ATOM 1268 C C . LEU A 1 171 ? 22.983 4.854 -24.974 1.00 63.72 171 LEU A C 1
ATOM 1270 O O . LEU A 1 171 ? 24.062 4.260 -25.054 1.00 63.72 171 LEU A O 1
ATOM 1274 N N . ALA A 1 172 ? 22.295 5.252 -26.048 1.00 69.06 172 ALA A N 1
ATOM 1275 C CA . ALA A 1 172 ? 22.720 5.016 -27.429 1.00 69.06 172 ALA A CA 1
ATOM 1276 C C . ALA A 1 172 ? 24.010 5.773 -27.788 1.00 69.06 172 ALA A C 1
ATOM 1278 O O . ALA A 1 172 ? 24.858 5.257 -28.510 1.00 69.06 172 ALA A O 1
ATOM 1279 N N . THR A 1 173 ? 24.208 6.973 -27.234 1.00 69.44 173 THR A N 1
ATOM 1280 C CA . THR A 1 173 ? 25.416 7.778 -27.485 1.00 69.44 173 THR A CA 1
ATOM 1281 C C . THR A 1 173 ? 26.636 7.245 -26.718 1.00 69.44 173 THR A C 1
ATOM 1283 O O . THR A 1 173 ? 27.767 7.325 -27.198 1.00 69.44 173 THR A O 1
ATOM 1286 N N . ARG A 1 174 ? 26.444 6.671 -25.520 1.00 64.25 174 ARG A N 1
ATOM 1287 C CA . ARG A 1 174 ? 27.551 6.231 -24.645 1.00 64.25 174 ARG A CA 1
ATOM 1288 C C . ARG A 1 174 ? 28.028 4.795 -24.889 1.00 64.25 174 ARG A C 1
ATOM 1290 O O . ARG A 1 174 ? 29.200 4.506 -24.646 1.00 64.25 174 ARG A O 1
ATOM 1297 N N . THR A 1 175 ? 27.178 3.905 -25.396 1.00 65.88 175 THR A N 1
ATOM 1298 C CA . THR A 1 175 ? 27.539 2.503 -25.697 1.00 65.88 175 THR A CA 1
ATOM 1299 C C . THR A 1 175 ? 28.687 2.336 -26.710 1.00 65.88 175 THR A C 1
ATOM 1301 O O . THR A 1 175 ? 29.617 1.584 -26.401 1.00 65.88 175 THR A O 1
ATOM 1304 N N . PRO A 1 176 ? 28.735 3.036 -27.864 1.00 71.25 176 PRO A N 1
ATOM 1305 C CA . PRO A 1 176 ? 29.837 2.881 -28.820 1.00 71.25 176 PRO A CA 1
ATOM 1306 C C . PRO A 1 176 ? 31.174 3.409 -28.279 1.00 71.25 176 PRO A C 1
ATOM 1308 O O . PRO A 1 176 ? 32.223 2.846 -28.584 1.00 71.25 176 PRO A O 1
ATOM 1311 N N . LEU A 1 177 ? 31.157 4.436 -27.422 1.00 68.38 177 LEU A N 1
ATOM 1312 C CA . LEU A 1 177 ? 32.364 4.985 -26.792 1.00 68.38 177 LEU A CA 1
ATOM 1313 C C . LEU A 1 177 ? 32.975 4.020 -25.771 1.00 68.38 177 LEU A C 1
ATOM 1315 O O . LEU A 1 177 ? 34.190 3.814 -25.775 1.00 68.38 177 LEU A O 1
ATOM 1319 N N . VAL A 1 178 ? 32.146 3.388 -24.937 1.00 70.75 178 VAL A N 1
ATOM 1320 C CA . VAL A 1 178 ? 32.602 2.390 -23.956 1.00 70.75 178 VAL A CA 1
ATOM 1321 C C . VAL A 1 178 ? 33.112 1.130 -24.660 1.00 70.75 178 VAL A C 1
ATOM 1323 O O . VAL A 1 178 ? 34.178 0.624 -24.308 1.00 70.75 178 VAL A O 1
ATOM 1326 N N . LEU A 1 179 ? 32.429 0.669 -25.713 1.00 74.19 179 LEU A N 1
ATOM 1327 C CA . LEU A 1 179 ? 32.887 -0.458 -26.534 1.00 74.19 179 LEU A CA 1
ATOM 1328 C C . LEU A 1 179 ? 34.192 -0.135 -27.278 1.00 74.19 179 LEU A C 1
ATOM 1330 O O . LEU A 1 179 ? 35.106 -0.959 -27.299 1.00 74.19 179 LEU A O 1
ATOM 1334 N N . ALA A 1 180 ? 34.341 1.078 -27.815 1.00 76.44 180 ALA A N 1
ATOM 1335 C CA . ALA A 1 180 ? 35.573 1.521 -28.466 1.00 76.44 180 ALA A CA 1
ATOM 1336 C C . ALA A 1 180 ? 36.739 1.697 -27.478 1.00 76.44 180 ALA A C 1
ATOM 1338 O O . ALA A 1 180 ? 37.894 1.448 -27.833 1.00 76.44 180 ALA A O 1
ATOM 1339 N N . ALA A 1 181 ? 36.473 2.122 -26.241 1.00 75.50 181 ALA A N 1
ATOM 1340 C CA . ALA A 1 181 ? 37.475 2.198 -25.179 1.00 75.50 181 ALA A CA 1
ATOM 1341 C C . ALA A 1 181 ? 37.912 0.796 -24.717 1.00 75.50 181 ALA A C 1
ATOM 1343 O O . ALA A 1 181 ? 39.110 0.518 -24.630 1.00 75.50 181 ALA A O 1
ATOM 1344 N N . ALA A 1 182 ? 36.962 -0.122 -24.523 1.00 75.44 182 ALA A N 1
ATOM 1345 C CA . ALA A 1 182 ? 37.232 -1.513 -24.162 1.00 75.44 182 ALA A CA 1
ATOM 1346 C C . ALA A 1 182 ? 37.990 -2.272 -25.270 1.00 75.44 182 ALA A C 1
ATOM 1348 O O . ALA A 1 182 ? 38.934 -3.016 -24.986 1.00 75.44 182 ALA A O 1
ATOM 1349 N N . ALA A 1 183 ? 37.640 -2.044 -26.540 1.00 76.31 183 ALA A N 1
ATOM 1350 C CA . ALA A 1 183 ? 38.341 -2.613 -27.691 1.00 76.31 183 ALA A CA 1
ATOM 1351 C C . ALA A 1 183 ? 39.775 -2.072 -27.823 1.00 76.31 183 ALA A C 1
ATOM 1353 O O . ALA A 1 183 ? 40.707 -2.842 -28.071 1.00 76.31 183 ALA A O 1
ATOM 1354 N N . ARG A 1 184 ? 39.984 -0.766 -27.591 1.00 78.00 184 ARG A N 1
ATOM 1355 C CA . ARG A 1 184 ? 41.324 -0.152 -27.554 1.00 78.00 184 ARG A CA 1
ATOM 1356 C C . ARG A 1 184 ? 42.185 -0.704 -26.420 1.00 78.00 184 ARG A C 1
ATOM 1358 O O . ARG A 1 184 ? 43.363 -0.973 -26.639 1.00 78.00 184 ARG A O 1
ATOM 1365 N N . HIS A 1 185 ? 41.603 -0.942 -25.247 1.00 72.88 185 HIS A N 1
ATOM 1366 C CA . HIS A 1 185 ? 42.306 -1.561 -24.124 1.00 72.88 185 HIS A CA 1
ATOM 1367 C C . HIS A 1 185 ? 42.702 -3.021 -24.417 1.00 72.88 185 HIS A C 1
ATOM 1369 O O . HIS A 1 185 ? 43.819 -3.426 -24.104 1.00 72.88 185 HIS A O 1
ATOM 1375 N N . ARG A 1 186 ? 41.841 -3.808 -25.084 1.00 75.62 186 ARG A N 1
ATOM 1376 C CA . ARG A 1 186 ? 42.180 -5.181 -25.516 1.00 75.62 186 ARG A CA 1
ATOM 1377 C C . ARG A 1 186 ? 43.320 -5.227 -26.535 1.00 75.62 186 ARG A C 1
ATOM 1379 O O . ARG A 1 186 ? 44.161 -6.109 -26.425 1.00 75.62 186 ARG A O 1
ATOM 1386 N N . ARG A 1 187 ? 43.385 -4.281 -27.479 1.00 74.38 187 ARG A N 1
ATOM 1387 C CA . ARG A 1 187 ? 44.467 -4.212 -28.485 1.00 74.38 187 ARG A CA 1
ATOM 1388 C C . ARG A 1 187 ? 45.829 -3.811 -27.913 1.00 74.38 187 ARG A C 1
ATOM 1390 O O . ARG A 1 187 ? 46.843 -4.115 -28.524 1.00 74.38 187 ARG A O 1
ATOM 1397 N N . ARG A 1 188 ? 45.861 -3.131 -26.762 1.00 74.31 18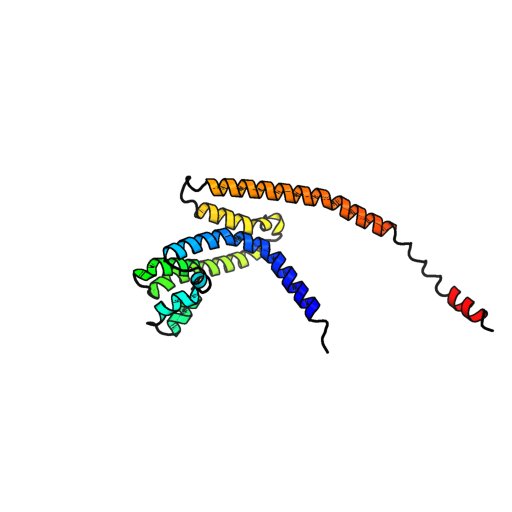8 ARG A N 1
ATOM 1398 C CA . ARG A 1 188 ? 47.104 -2.737 -26.077 1.00 74.31 188 ARG A CA 1
ATOM 1399 C C . ARG A 1 188 ? 47.675 -3.821 -25.161 1.00 74.31 188 ARG A C 1
ATOM 1401 O O . ARG A 1 188 ? 48.762 -3.622 -24.628 1.00 74.31 188 ARG A O 1
ATOM 1408 N N . ARG A 1 189 ? 46.978 -4.946 -24.954 1.00 68.56 189 ARG A N 1
ATOM 1409 C CA . ARG A 1 189 ? 47.555 -6.068 -24.205 1.00 68.56 189 ARG A CA 1
ATOM 1410 C C . ARG A 1 189 ? 48.622 -6.745 -25.074 1.00 68.56 189 ARG A C 1
ATOM 1412 O O . ARG A 1 189 ? 48.274 -7.206 -26.160 1.00 68.56 189 ARG A O 1
ATOM 1419 N N . PRO A 1 190 ? 49.888 -6.806 -24.629 1.00 71.69 190 PRO A N 1
ATOM 1420 C CA . PRO A 1 190 ? 50.917 -7.531 -25.359 1.00 71.69 190 PRO A CA 1
ATOM 1421 C C . PRO A 1 190 ? 50.537 -9.018 -25.457 1.00 71.69 190 PRO A C 1
ATOM 1423 O O . PRO A 1 190 ? 49.880 -9.537 -24.544 1.00 71.69 190 PRO A O 1
ATOM 1426 N N . PRO A 1 191 ? 50.903 -9.705 -26.554 1.00 71.62 191 PRO A N 1
ATOM 1427 C CA . PRO A 1 191 ? 50.662 -11.136 -26.687 1.00 71.62 191 PRO A CA 1
ATOM 1428 C C . PRO A 1 191 ? 51.315 -11.878 -25.517 1.00 71.62 191 PRO A C 1
ATOM 1430 O O . PRO A 1 191 ? 52.410 -11.521 -25.079 1.00 71.62 191 PRO A O 1
ATOM 1433 N N . ALA A 1 192 ? 50.622 -12.888 -24.986 1.00 69.75 192 ALA A N 1
ATOM 1434 C CA . ALA A 1 192 ? 51.181 -13.719 -23.929 1.00 69.75 192 ALA A CA 1
ATOM 1435 C C . ALA A 1 192 ? 52.491 -14.354 -24.433 1.00 69.75 192 ALA A C 1
ATOM 1437 O O . ALA A 1 192 ? 52.516 -14.849 -25.565 1.00 69.75 192 ALA A O 1
ATOM 1438 N N . PRO A 1 193 ? 53.576 -14.328 -23.641 1.00 66.69 193 PRO A N 1
ATOM 1439 C CA . PRO A 1 193 ? 54.829 -14.934 -24.057 1.00 66.69 193 PRO A CA 1
ATOM 1440 C C . PRO A 1 193 ? 54.620 -16.436 -24.307 1.00 66.69 193 PRO A C 1
ATOM 1442 O O . PRO A 1 193 ? 53.869 -17.077 -23.563 1.00 66.69 193 PRO A O 1
ATOM 1445 N N . PRO A 1 194 ? 55.258 -17.015 -25.341 1.00 67.44 194 PRO A N 1
ATOM 1446 C CA . PRO A 1 194 ? 55.123 -18.433 -25.639 1.00 67.44 194 PRO A CA 1
ATOM 1447 C C . PRO A 1 194 ? 55.569 -19.265 -24.432 1.00 67.44 194 PRO A C 1
ATOM 1449 O O . PRO A 1 194 ? 56.583 -18.967 -23.797 1.00 67.44 194 PRO A O 1
ATOM 1452 N N . HIS A 1 195 ? 54.818 -20.326 -24.128 1.00 63.94 195 HIS A N 1
ATOM 1453 C CA . HIS A 1 195 ? 54.986 -21.200 -22.956 1.00 63.94 195 HIS A CA 1
ATOM 1454 C C . HIS A 1 195 ? 56.324 -21.985 -22.888 1.00 63.94 195 HIS A C 1
ATOM 1456 O O . HIS A 1 195 ? 56.426 -22.946 -22.135 1.00 63.94 195 HIS A O 1
ATOM 1462 N N . GLY A 1 196 ? 57.368 -21.579 -23.619 1.00 60.50 196 GLY A N 1
ATOM 1463 C CA . GLY A 1 196 ? 58.664 -22.264 -23.696 1.00 60.50 196 GLY A CA 1
ATOM 1464 C C . GLY A 1 196 ? 59.876 -21.507 -23.139 1.00 60.50 196 GLY A C 1
ATOM 1465 O O . GLY A 1 196 ? 60.948 -22.094 -23.061 1.00 60.50 196 GLY A O 1
ATOM 1466 N N . LEU A 1 197 ? 59.761 -20.234 -22.734 1.00 56.06 197 LEU A N 1
ATOM 1467 C CA . LEU A 1 197 ? 60.947 -19.414 -22.406 1.00 56.06 197 LEU A CA 1
ATOM 1468 C C . LEU A 1 197 ? 61.305 -19.322 -20.911 1.00 56.06 197 LEU A C 1
ATOM 1470 O O . LEU A 1 197 ? 62.328 -18.745 -20.568 1.00 56.06 197 LEU A O 1
ATOM 1474 N N . ARG A 1 198 ? 60.541 -19.948 -20.004 1.00 58.00 198 ARG A N 1
ATOM 1475 C CA . ARG A 1 198 ? 60.883 -19.953 -18.562 1.00 58.00 198 ARG A CA 1
ATOM 1476 C C . ARG A 1 198 ? 62.097 -20.819 -18.194 1.00 58.00 198 ARG A C 1
ATOM 1478 O O . ARG A 1 198 ? 62.605 -20.675 -17.089 1.00 58.00 198 ARG A O 1
ATOM 1485 N N . GLY A 1 199 ? 62.544 -21.711 -19.080 1.00 56.22 199 GLY A N 1
ATOM 1486 C CA . GLY A 1 199 ? 63.674 -22.611 -18.811 1.00 56.22 199 GLY A CA 1
ATOM 1487 C C . GLY A 1 199 ? 65.053 -22.031 -19.143 1.00 56.22 199 GLY A C 1
ATOM 1488 O O . GLY A 1 199 ? 66.037 -22.438 -18.533 1.00 56.22 199 GLY A O 1
ATOM 1489 N N . TYR A 1 200 ? 65.140 -21.075 -20.075 1.00 55.44 200 TYR A N 1
ATOM 1490 C CA . TYR A 1 200 ? 66.429 -20.575 -20.576 1.00 55.44 200 TYR A CA 1
ATOM 1491 C C . TYR A 1 200 ? 67.054 -19.493 -19.682 1.00 55.44 200 TYR A C 1
ATOM 1493 O O . TYR A 1 200 ? 68.267 -19.499 -19.472 1.00 55.44 200 TYR A O 1
ATOM 1501 N N . ASP A 1 201 ? 66.240 -18.622 -19.080 1.00 56.12 201 ASP A N 1
ATOM 1502 C CA . ASP A 1 201 ? 66.746 -17.513 -18.254 1.00 56.12 201 ASP A CA 1
ATOM 1503 C C . ASP A 1 201 ? 67.260 -17.971 -16.878 1.00 56.12 201 ASP A C 1
ATOM 1505 O O . ASP A 1 201 ? 68.171 -17.372 -16.304 1.00 56.12 201 ASP A O 1
ATOM 1509 N N . ALA A 1 202 ? 66.727 -19.080 -16.353 1.00 58.12 202 ALA A N 1
ATOM 1510 C CA . ALA A 1 202 ? 67.225 -19.676 -15.114 1.00 58.12 202 ALA A CA 1
ATOM 1511 C C . ALA A 1 202 ? 68.613 -20.320 -15.297 1.00 58.12 202 ALA A C 1
ATOM 1513 O O . ALA A 1 202 ? 69.436 -20.273 -14.384 1.00 58.12 202 ALA A O 1
ATOM 1514 N N . ALA A 1 203 ? 68.894 -20.876 -16.482 1.00 55.75 203 ALA A N 1
ATOM 1515 C CA . ALA A 1 203 ? 70.183 -21.488 -16.794 1.00 55.75 203 ALA A CA 1
ATOM 1516 C C . ALA A 1 203 ? 71.283 -20.443 -17.069 1.00 55.75 203 ALA A C 1
ATOM 1518 O O . ALA A 1 203 ? 72.428 -20.639 -16.662 1.00 55.75 203 ALA A O 1
ATOM 1519 N N . SER A 1 204 ? 70.950 -19.304 -17.690 1.00 55.94 204 SER A N 1
ATOM 1520 C CA . SER A 1 204 ? 71.928 -18.240 -17.973 1.00 55.94 204 SER A CA 1
ATOM 1521 C C . SER A 1 204 ? 72.330 -17.436 -16.726 1.00 55.94 204 SER A C 1
ATOM 1523 O O . SER A 1 204 ? 73.483 -17.028 -16.613 1.00 55.94 204 SER A O 1
ATOM 1525 N N . SER A 1 205 ? 71.433 -17.276 -15.742 1.00 56.94 205 SER A N 1
ATOM 1526 C CA . SER A 1 205 ? 71.732 -16.594 -14.467 1.00 56.94 205 SER A CA 1
ATOM 1527 C C . SER A 1 205 ? 72.606 -17.416 -13.501 1.00 56.94 205 SER A C 1
ATOM 1529 O O . SER A 1 205 ? 73.214 -16.856 -12.581 1.00 56.94 205 SER A O 1
ATOM 1531 N N . ALA A 1 206 ? 72.670 -18.738 -13.692 1.00 58.31 206 ALA A N 1
ATOM 1532 C CA . ALA A 1 206 ? 73.529 -19.631 -12.914 1.00 58.31 206 ALA A CA 1
ATOM 1533 C C . ALA A 1 206 ? 74.969 -19.681 -13.460 1.00 58.31 206 ALA A C 1
ATOM 1535 O O . ALA A 1 206 ? 75.910 -19.781 -12.679 1.00 58.31 206 ALA A O 1
ATOM 1536 N N . ALA A 1 207 ? 75.150 -19.544 -14.778 1.00 58.03 207 ALA A N 1
ATOM 1537 C CA . ALA A 1 207 ? 76.459 -19.618 -15.434 1.00 58.03 207 ALA A CA 1
ATOM 1538 C C . ALA A 1 207 ? 77.328 -18.354 -15.271 1.00 58.03 207 ALA A C 1
ATOM 1540 O O . ALA A 1 207 ? 78.530 -18.407 -15.493 1.00 58.03 207 ALA A O 1
ATOM 1541 N N . SER A 1 208 ? 76.751 -17.217 -14.868 1.00 56.84 208 SER A N 1
ATOM 1542 C CA . SER A 1 208 ? 77.490 -15.964 -14.639 1.00 56.84 208 SER A CA 1
ATOM 1543 C C . SER A 1 208 ? 77.935 -15.761 -13.181 1.00 56.84 208 SER A C 1
ATOM 1545 O O . SER A 1 208 ? 78.299 -14.647 -12.806 1.00 56.84 208 SER A O 1
ATOM 1547 N N . ARG A 1 209 ? 77.814 -16.791 -12.331 1.00 58.25 209 ARG A N 1
ATOM 1548 C CA . ARG A 1 209 ? 78.114 -16.749 -10.886 1.00 58.25 209 ARG A CA 1
ATOM 1549 C C . ARG A 1 209 ? 79.204 -17.735 -10.439 1.00 58.25 209 ARG A C 1
ATOM 1551 O O . ARG A 1 209 ? 79.328 -17.982 -9.242 1.00 58.25 209 ARG A O 1
ATOM 1558 N N . THR A 1 210 ? 79.992 -18.261 -11.374 1.00 53.12 210 THR A N 1
ATOM 1559 C CA . THR A 1 210 ? 81.177 -19.097 -11.110 1.00 53.12 210 THR A CA 1
ATOM 1560 C C . THR A 1 210 ? 82.425 -18.460 -11.680 1.00 53.12 210 THR A C 1
ATOM 1562 O O . THR A 1 210 ? 82.336 -18.021 -12.849 1.00 53.12 210 THR A O 1
#